Protein AF-A0A7V3YEA3-F1 (afdb_monomer)

Nearest PDB structures (foldseek):
  3lg7-assembly1_C  TM=7.527E-01  e=9.280E+00  synthetic construct
  4p1n-assembly1_A  TM=4.641E-01  e=4.908E+00  Kluyveromyces marxianus

Mean predicted aligned error: 8.41 Å

Radius of gyration: 22.09 Å; Cα contacts (8 Å, |Δi|>4): 140; chains: 1; bounding box: 55×52×60 Å

Secondary structure (DSSP, 8-state):
-------TT-GGGGS-HHHHHHHHHHHHHHHTT--HHHHHHHHHHHHHHHHHHHHHHHHHHHHHHHHHHTT--TTTTHHHHHHHHHHHHHHHHHH--TTTHHHHHHHHHHHHHHHHHHHHHHHHHHHHHTTS--HHHHHHHHHHHHHHHHHHHHHHHHHHHHHH-SS-PPPPHHHHHHHHHHHHHHHHHHHHHHHHHHHHHHHHT--

Sequence (207 aa):
ATVMMLSPSDATLRSDPNVVYASGLARYMGLIGIHPGFALSFALLAFSTFVYDTLDVATRLARYILQELLGWEVTRKRALATLITLTIPLAFLLLAKEKAYLVAWPIFGSSNQLMAGLTLLLVSVWLLRSGKNFLPAFLPMVFITFFTVWSLFLQVLPIFQFLFSTSRIPLRPDAWISGICGAILLILALWMIGEAIALIRASKIKA

Structure (mmCIF, N/CA/C/O backbone):
data_AF-A0A7V3YEA3-F1
#
_entry.id   AF-A0A7V3YEA3-F1
#
loop_
_atom_site.group_PDB
_atom_site.id
_atom_site.type_symbol
_atom_site.label_atom_id
_atom_site.label_alt_id
_atom_site.label_comp_id
_atom_site.label_asym_id
_atom_site.label_entity_id
_atom_site.label_seq_id
_atom_site.pdbx_PDB_ins_code
_atom_site.Cartn_x
_atom_site.Cartn_y
_atom_site.Cartn_z
_atom_site.occupancy
_atom_site.B_iso_or_equiv
_atom_site.auth_seq_id
_atom_site.auth_comp_id
_atom_site.auth_asym_id
_atom_site.auth_atom_id
_atom_site.pdbx_PDB_model_num
ATOM 1 N N . ALA A 1 1 ? -4.996 -22.099 -8.966 1.00 41.38 1 ALA A N 1
ATOM 2 C CA . ALA A 1 1 ? -4.192 -21.095 -9.689 1.00 41.38 1 ALA A CA 1
ATOM 3 C C . ALA A 1 1 ? -3.153 -21.835 -10.515 1.00 41.38 1 ALA A C 1
ATOM 5 O O . ALA A 1 1 ? -2.379 -22.592 -9.943 1.00 41.38 1 ALA A O 1
ATOM 6 N N . THR A 1 2 ? -3.184 -21.702 -11.838 1.00 49.84 2 THR A N 1
ATOM 7 C CA . THR A 1 2 ? -2.205 -22.335 -12.731 1.00 49.84 2 THR A CA 1
ATOM 8 C C . THR A 1 2 ? -0.974 -21.436 -12.773 1.00 49.84 2 THR A C 1
ATOM 10 O O . THR A 1 2 ? -1.046 -20.320 -13.281 1.00 49.84 2 THR A O 1
ATOM 13 N N . VAL A 1 3 ? 0.129 -21.867 -12.163 1.00 60.28 3 VAL A N 1
ATOM 14 C CA . VAL A 1 3 ? 1.377 -21.093 -12.142 1.00 60.28 3 VAL A CA 1
ATOM 15 C C . VAL A 1 3 ? 2.179 -21.456 -13.388 1.00 60.28 3 VAL A C 1
ATOM 17 O O . VAL A 1 3 ? 2.606 -22.598 -13.537 1.00 60.28 3 VAL A O 1
ATOM 20 N N . MET A 1 4 ? 2.374 -20.497 -14.292 1.00 69.06 4 MET A N 1
ATOM 21 C CA . MET A 1 4 ? 3.308 -20.645 -15.410 1.00 69.06 4 MET A CA 1
ATOM 22 C C . MET A 1 4 ? 4.718 -20.330 -14.907 1.00 69.06 4 MET A C 1
ATOM 24 O O . MET A 1 4 ? 5.001 -19.192 -14.537 1.00 69.06 4 MET A O 1
ATOM 28 N N . MET A 1 5 ? 5.587 -21.340 -14.859 1.00 72.56 5 MET A N 1
ATOM 29 C CA . MET A 1 5 ? 6.989 -21.189 -14.463 1.00 72.56 5 MET A CA 1
ATOM 30 C C . MET A 1 5 ? 7.895 -21.327 -15.684 1.00 72.56 5 MET A C 1
ATOM 32 O O . MET A 1 5 ? 7.755 -22.265 -16.467 1.00 72.56 5 MET A O 1
ATOM 36 N N . LEU A 1 6 ? 8.833 -20.393 -15.829 1.00 73.56 6 LEU A N 1
ATOM 37 C CA . LEU A 1 6 ? 9.920 -20.485 -16.800 1.00 73.56 6 LEU A CA 1
ATOM 38 C C . LEU A 1 6 ? 11.100 -21.234 -16.174 1.00 73.56 6 LEU A C 1
ATOM 40 O O . LEU A 1 6 ? 11.320 -21.158 -14.963 1.00 73.56 6 LEU A O 1
ATOM 44 N N . SER A 1 7 ? 11.866 -21.952 -16.999 1.00 79.25 7 SER A N 1
ATOM 45 C CA . SER A 1 7 ? 13.111 -22.577 -16.542 1.00 79.25 7 SER A CA 1
ATOM 46 C C . SER A 1 7 ? 14.081 -21.492 -16.054 1.00 79.25 7 SER A C 1
ATOM 48 O O . SER A 1 7 ? 14.206 -20.472 -16.731 1.00 79.25 7 SER A O 1
ATOM 50 N N . PRO A 1 8 ? 14.833 -21.700 -14.956 1.00 72.62 8 PRO A N 1
ATOM 51 C CA . PRO A 1 8 ? 15.851 -20.749 -14.493 1.00 72.62 8 PRO A CA 1
ATOM 52 C C . PRO A 1 8 ? 16.914 -20.391 -15.549 1.00 72.62 8 PRO A C 1
ATOM 54 O O . PRO A 1 8 ? 17.580 -19.367 -15.431 1.00 72.62 8 PRO A O 1
ATOM 57 N N . SER A 1 9 ? 17.079 -21.232 -16.575 1.00 75.12 9 SER A N 1
ATOM 58 C CA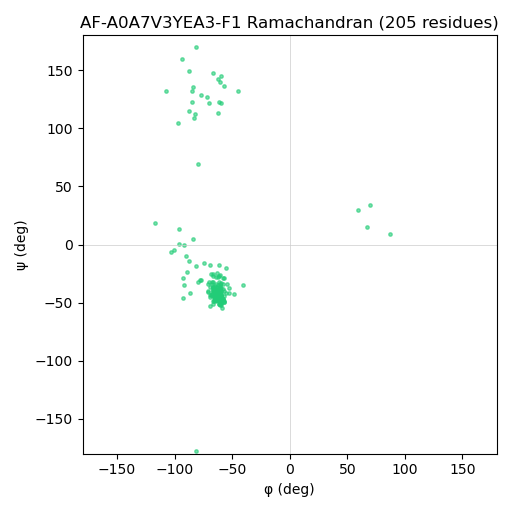 . SER A 1 9 ? 17.994 -21.038 -17.706 1.00 75.12 9 SER A CA 1
ATOM 59 C C . SER A 1 9 ? 17.373 -20.338 -18.924 1.00 75.12 9 SER A C 1
ATOM 61 O O . SER A 1 9 ? 18.063 -20.153 -19.927 1.00 75.12 9 SER A O 1
ATOM 63 N N . ASP A 1 10 ? 16.092 -19.966 -18.878 1.00 79.19 10 ASP A N 1
ATOM 64 C CA . ASP A 1 10 ? 15.386 -19.395 -20.026 1.00 79.19 10 ASP A CA 1
ATOM 65 C C . ASP A 1 10 ? 15.859 -17.958 -20.314 1.00 79.19 10 ASP A C 1
ATOM 67 O O . ASP A 1 10 ? 15.852 -17.086 -19.440 1.00 79.19 10 ASP A O 1
ATOM 71 N N . ALA A 1 11 ? 16.263 -17.696 -21.561 1.00 78.56 11 ALA A N 1
ATOM 72 C CA . ALA A 1 11 ? 16.748 -16.390 -22.008 1.00 78.56 11 ALA A CA 1
ATOM 73 C C . ALA A 1 11 ? 15.697 -15.278 -21.845 1.00 78.56 11 ALA A C 1
ATOM 75 O O . ALA A 1 11 ? 16.056 -14.113 -21.649 1.00 78.56 11 ALA A O 1
ATOM 76 N N . THR A 1 12 ? 14.408 -15.633 -21.864 1.00 77.44 12 THR A N 1
ATOM 77 C CA . THR A 1 12 ? 13.303 -14.689 -21.654 1.00 77.44 12 THR A CA 1
ATOM 78 C C . THR A 1 12 ? 13.344 -14.034 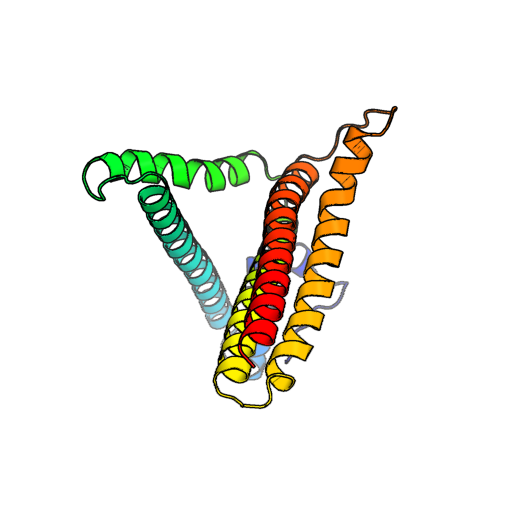-20.274 1.00 77.44 12 THR A C 1
ATOM 80 O O . THR A 1 12 ? 12.970 -12.873 -20.165 1.00 77.44 12 THR A O 1
ATOM 83 N N . LEU A 1 13 ? 13.913 -14.668 -19.241 1.00 76.88 13 LEU A N 1
ATOM 84 C CA . LEU A 1 13 ? 14.023 -14.081 -17.894 1.00 76.88 13 LEU A CA 1
ATOM 85 C C . LEU A 1 13 ? 14.856 -12.788 -17.833 1.00 76.88 13 LEU A C 1
ATOM 87 O O . LEU A 1 13 ? 14.773 -12.049 -16.852 1.00 76.88 13 LEU A O 1
ATOM 91 N N . ARG A 1 14 ? 15.674 -12.517 -18.858 1.00 76.88 14 ARG A N 1
ATOM 92 C CA . ARG A 1 14 ? 16.480 -11.290 -18.971 1.00 76.88 14 ARG A CA 1
ATOM 93 C C . ARG A 1 14 ? 15.768 -10.153 -19.703 1.00 76.88 14 ARG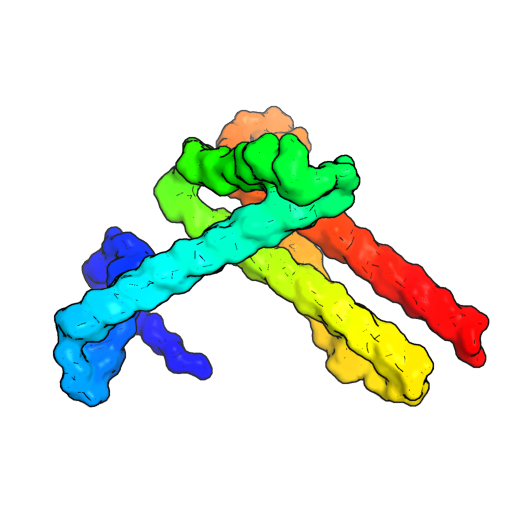 A C 1
ATOM 95 O O . ARG A 1 14 ? 16.292 -9.045 -19.716 1.00 76.88 14 ARG A O 1
ATOM 102 N N . SER A 1 15 ? 14.628 -10.432 -20.329 1.00 81.00 15 SER A N 1
ATOM 103 C CA . SER A 1 15 ? 13.834 -9.434 -21.047 1.00 81.00 15 SER A CA 1
ATOM 104 C C . SER A 1 15 ? 12.946 -8.620 -20.102 1.00 81.00 15 SER A C 1
ATOM 106 O O . SER A 1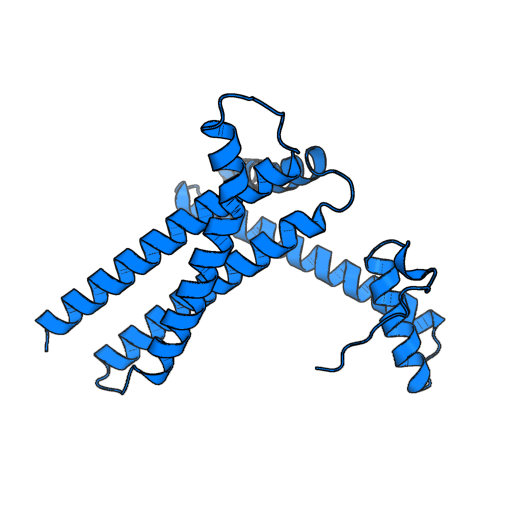 15 ? 12.829 -8.931 -18.913 1.00 81.00 15 SER A O 1
ATOM 108 N N . ASP A 1 16 ? 12.337 -7.557 -20.625 1.00 81.50 16 ASP A N 1
ATOM 109 C CA . ASP A 1 16 ? 11.452 -6.703 -19.840 1.00 81.50 16 ASP A CA 1
ATOM 110 C C . ASP A 1 16 ? 10.251 -7.491 -19.277 1.00 81.50 16 ASP A C 1
ATOM 112 O O . ASP A 1 16 ? 9.730 -8.393 -19.942 1.00 81.50 16 ASP A O 1
ATOM 116 N N . PRO A 1 17 ? 9.756 -7.163 -18.066 1.00 81.81 17 PRO A N 1
ATOM 117 C CA . PRO A 1 17 ? 8.697 -7.932 -17.403 1.00 81.81 17 PRO A CA 1
ATOM 118 C C . PRO A 1 17 ? 7.418 -8.121 -18.233 1.00 81.81 17 PRO A C 1
ATOM 120 O O . PRO A 1 17 ? 6.772 -9.166 -18.151 1.00 81.81 17 PRO A O 1
ATOM 123 N N . ASN A 1 18 ? 7.055 -7.132 -19.052 1.00 83.75 18 ASN A N 1
ATOM 124 C CA . ASN A 1 18 ? 5.925 -7.208 -19.982 1.00 83.75 18 ASN A CA 1
ATOM 125 C C . ASN A 1 18 ? 6.142 -8.274 -21.071 1.00 83.75 18 ASN A C 1
ATOM 127 O O . ASN A 1 18 ? 5.207 -9.000 -21.407 1.00 83.75 18 ASN A O 1
ATOM 131 N N . VAL A 1 19 ? 7.368 -8.414 -21.582 1.00 85.56 19 VAL A N 1
ATOM 132 C CA . VAL A 1 19 ? 7.744 -9.437 -22.568 1.00 85.56 19 VAL A CA 1
ATOM 133 C C . VAL A 1 19 ? 7.762 -10.821 -21.924 1.00 85.56 19 VAL A C 1
ATOM 135 O O . VAL A 1 19 ? 7.255 -11.773 -22.518 1.00 85.56 19 VAL A O 1
ATOM 138 N N . VAL A 1 20 ? 8.257 -10.942 -20.689 1.00 86.81 20 VAL A N 1
ATOM 139 C CA . VAL A 1 20 ? 8.201 -12.199 -19.917 1.00 86.81 20 VAL A CA 1
ATOM 140 C C . VAL A 1 20 ? 6.755 -12.658 -19.722 1.00 86.81 20 VAL A C 1
ATOM 142 O O . VAL A 1 20 ? 6.419 -13.809 -19.998 1.00 86.81 20 VAL A O 1
ATOM 145 N N . TYR A 1 21 ? 5.877 -11.745 -19.304 1.00 85.88 21 TYR A N 1
ATOM 146 C CA . TYR A 1 21 ? 4.454 -12.025 -19.130 1.00 85.88 21 TYR A CA 1
ATOM 147 C C . TYR A 1 21 ? 3.778 -12.435 -20.448 1.00 85.88 21 TYR A C 1
ATOM 149 O O . TYR A 1 21 ? 3.130 -13.483 -20.521 1.00 85.88 21 TYR A O 1
ATOM 157 N N . ALA A 1 22 ? 3.961 -11.640 -21.506 1.00 87.94 22 ALA A N 1
ATOM 158 C CA . ALA A 1 22 ? 3.316 -11.876 -22.793 1.00 87.94 22 ALA A CA 1
ATOM 159 C C . ALA A 1 22 ? 3.812 -13.152 -23.486 1.00 87.94 22 ALA A C 1
ATOM 161 O O . ALA A 1 22 ? 3.011 -13.890 -24.056 1.00 87.94 22 ALA A O 1
ATOM 162 N N . SER A 1 23 ? 5.112 -13.449 -23.409 1.00 87.12 23 SER A N 1
ATOM 163 C CA . SER A 1 23 ? 5.692 -14.677 -23.970 1.00 87.12 23 SER A CA 1
ATOM 164 C C . SER A 1 23 ? 5.212 -15.933 -23.241 1.00 87.12 23 SER A C 1
ATOM 166 O O . SER A 1 23 ? 4.881 -16.925 -23.896 1.00 87.12 23 SER A O 1
ATOM 168 N N . GLY A 1 24 ? 5.091 -15.881 -21.909 1.00 85.94 24 GLY A N 1
ATOM 169 C CA . GLY A 1 24 ? 4.504 -16.961 -21.115 1.00 85.94 24 GLY A CA 1
ATOM 170 C C . GLY A 1 24 ? 3.057 -17.245 -21.523 1.00 85.94 24 GLY A C 1
ATOM 171 O O . GLY A 1 24 ? 2.710 -18.392 -21.819 1.00 85.94 24 GLY A O 1
ATOM 172 N N . LEU A 1 25 ? 2.236 -16.194 -21.632 1.00 86.75 25 LEU A N 1
ATOM 173 C CA . LEU A 1 25 ? 0.841 -16.326 -22.056 1.00 86.75 25 LEU A CA 1
ATOM 174 C C . LEU A 1 25 ? 0.730 -16.843 -23.497 1.00 86.75 25 LEU A C 1
ATOM 176 O O . LEU A 1 25 ? -0.050 -17.756 -23.760 1.00 86.75 25 LEU A O 1
ATOM 180 N N . ALA A 1 26 ? 1.548 -16.326 -24.416 1.00 87.88 26 ALA A N 1
ATOM 181 C CA . ALA A 1 26 ? 1.560 -16.755 -25.810 1.00 87.88 26 ALA A CA 1
ATOM 182 C C . ALA A 1 26 ? 1.923 -18.238 -25.967 1.00 87.88 26 ALA A C 1
ATOM 184 O O . ALA A 1 26 ? 1.287 -18.952 -26.743 1.00 87.88 26 ALA A O 1
ATOM 185 N N . ARG A 1 27 ? 2.904 -18.727 -25.198 1.00 85.38 27 ARG A N 1
ATOM 186 C CA . ARG A 1 27 ? 3.310 -20.139 -25.210 1.00 85.38 27 ARG A CA 1
ATOM 187 C C . ARG A 1 27 ? 2.210 -21.054 -24.679 1.00 85.38 27 ARG A C 1
ATOM 189 O O . ARG A 1 27 ? 1.994 -22.126 -25.238 1.00 85.38 27 ARG A O 1
ATOM 196 N N . TYR A 1 28 ? 1.492 -20.620 -23.645 1.00 85.69 28 TYR A N 1
ATOM 197 C CA . TYR A 1 28 ? 0.346 -21.358 -23.120 1.00 85.69 28 TYR A CA 1
ATOM 198 C C . TYR A 1 28 ? -0.828 -21.373 -24.105 1.00 85.69 28 TYR A C 1
ATOM 200 O O . TYR A 1 28 ? -1.410 -22.424 -24.357 1.00 85.69 28 TYR A O 1
ATOM 208 N N . MET A 1 29 ? -1.134 -20.235 -24.730 1.00 86.50 29 MET A N 1
ATOM 209 C CA . MET A 1 29 ? -2.159 -20.155 -25.773 1.00 86.50 29 MET A CA 1
ATOM 210 C C . MET A 1 29 ? -1.800 -20.986 -27.018 1.00 86.50 29 MET A C 1
ATOM 212 O O . MET A 1 29 ? -2.686 -21.522 -27.682 1.00 86.50 29 MET A O 1
ATOM 216 N N . GLY A 1 30 ? -0.509 -21.180 -27.292 1.00 85.75 30 GLY A N 1
ATOM 217 C CA . GLY A 1 30 ? -0.041 -22.120 -28.309 1.00 85.75 30 GLY A CA 1
ATOM 218 C C . GLY A 1 30 ? -0.471 -23.570 -28.051 1.00 85.75 30 GLY A C 1
ATOM 219 O O . GLY A 1 30 ? -0.766 -24.288 -29.002 1.00 85.75 30 GLY A O 1
ATOM 220 N N . LEU A 1 31 ? -0.589 -23.997 -26.785 1.00 85.88 31 LEU A N 1
ATOM 221 C CA . LEU A 1 31 ? -1.035 -25.357 -26.435 1.00 85.88 31 LEU A CA 1
ATOM 222 C C . LEU A 1 31 ? -2.498 -25.618 -26.814 1.00 85.88 31 LEU A C 1
ATOM 224 O O . LEU A 1 31 ? -2.869 -26.759 -27.068 1.00 85.88 31 LEU A O 1
ATOM 228 N N . ILE A 1 32 ? -3.318 -24.565 -26.867 1.00 87.56 32 ILE A N 1
ATOM 229 C CA . ILE A 1 32 ? -4.732 -24.629 -27.263 1.00 87.56 32 ILE A CA 1
ATOM 230 C C . ILE A 1 32 ? -4.944 -24.286 -28.749 1.00 87.56 32 ILE A C 1
ATOM 232 O O . ILE A 1 32 ? -6.075 -24.066 -29.174 1.00 87.56 32 ILE A O 1
ATOM 236 N N . GLY A 1 33 ? -3.868 -24.245 -29.547 1.00 88.81 33 GLY A N 1
ATOM 237 C CA . GLY A 1 33 ? -3.922 -24.071 -31.003 1.00 88.81 33 GLY A CA 1
ATOM 238 C C . GLY A 1 33 ? -3.957 -22.621 -31.499 1.00 88.81 33 GLY A C 1
ATOM 239 O O . GLY A 1 33 ? -4.165 -22.395 -32.689 1.00 88.81 33 GLY A O 1
ATOM 240 N N . ILE A 1 34 ? -3.746 -21.627 -30.630 1.00 90.06 34 ILE A N 1
ATOM 241 C CA . ILE A 1 34 ? -3.710 -20.213 -31.036 1.00 90.06 34 ILE A CA 1
ATOM 242 C C . ILE A 1 34 ? -2.313 -19.858 -31.548 1.00 90.06 34 ILE A C 1
ATOM 244 O O . ILE A 1 34 ? -1.305 -20.188 -30.925 1.00 90.06 34 ILE A O 1
ATOM 248 N N . HIS A 1 35 ? -2.246 -19.132 -32.668 1.00 90.56 35 HIS A N 1
ATOM 249 C CA . HIS A 1 35 ? -0.976 -18.701 -33.245 1.00 90.56 35 HIS A CA 1
ATOM 250 C C . HIS A 1 35 ? -0.175 -17.829 -32.247 1.00 90.56 35 HIS A C 1
ATOM 252 O O . HIS A 1 35 ? -0.666 -16.764 -31.848 1.00 90.56 35 HIS A O 1
ATOM 258 N N . PRO A 1 36 ? 1.067 -18.206 -31.874 1.00 84.31 36 PRO A N 1
ATOM 259 C CA . PRO A 1 36 ? 1.835 -17.518 -30.831 1.00 84.31 36 PRO A CA 1
ATOM 260 C C . PRO A 1 36 ? 2.067 -16.029 -31.098 1.00 84.31 36 PRO A C 1
ATOM 262 O O . PRO A 1 36 ? 2.050 -15.229 -30.168 1.00 84.31 36 PRO A O 1
ATOM 265 N N . GLY A 1 37 ? 2.233 -15.638 -32.368 1.00 86.81 37 GLY A N 1
ATOM 266 C CA . GLY A 1 37 ? 2.401 -14.229 -32.740 1.00 86.81 37 GLY A CA 1
ATOM 267 C C . GLY A 1 37 ? 1.170 -13.377 -32.420 1.00 86.81 37 GLY A C 1
ATOM 268 O O . GLY A 1 37 ? 1.306 -12.276 -31.899 1.00 86.81 37 GLY A O 1
ATOM 269 N N . PHE A 1 38 ? -0.035 -13.913 -32.651 1.00 90.56 38 PHE A N 1
ATOM 270 C CA . PHE A 1 38 ? -1.277 -13.219 -32.304 1.00 90.56 38 PHE A CA 1
ATOM 271 C C . PHE A 1 38 ? -1.443 -13.137 -30.785 1.00 90.56 38 PHE A C 1
ATOM 273 O O . PHE A 1 38 ? -1.729 -12.068 -30.248 1.00 90.56 38 PHE A O 1
ATOM 280 N N . ALA A 1 39 ? -1.202 -14.251 -30.088 1.00 88.94 39 ALA A N 1
ATOM 281 C CA . ALA A 1 39 ? -1.308 -14.311 -28.636 1.00 88.94 39 ALA A CA 1
ATOM 282 C C . ALA A 1 39 ? -0.332 -13.346 -27.940 1.00 88.94 39 ALA A C 1
ATOM 284 O O . ALA A 1 39 ? -0.710 -12.704 -26.964 1.00 88.94 39 ALA A O 1
ATOM 285 N N . LEU A 1 40 ? 0.888 -13.186 -28.465 1.00 90.56 40 LEU A N 1
ATOM 286 C CA . LEU A 1 40 ? 1.878 -12.248 -27.934 1.00 90.56 40 LEU A CA 1
ATOM 287 C C . LEU A 1 40 ? 1.435 -10.790 -28.102 1.00 90.56 40 LEU A C 1
ATOM 289 O O . LEU A 1 40 ? 1.457 -10.037 -27.129 1.00 90.56 40 LEU A O 1
ATOM 293 N N . SER A 1 41 ? 0.995 -10.390 -29.301 1.00 90.81 41 SER A N 1
ATOM 294 C CA . SER A 1 41 ? 0.492 -9.029 -29.538 1.00 90.81 41 SER A CA 1
ATOM 295 C C . SER A 1 41 ? -0.738 -8.722 -28.686 1.00 90.81 41 SER A C 1
ATOM 297 O O . SER A 1 41 ? -0.822 -7.646 -28.095 1.00 90.81 41 SER A O 1
ATOM 299 N N . PHE A 1 42 ? -1.662 -9.678 -28.573 1.00 91.12 42 PHE A N 1
ATOM 300 C CA . PHE A 1 42 ? -2.845 -9.548 -27.728 1.00 91.12 42 PHE A CA 1
ATOM 301 C C . PHE A 1 42 ? -2.476 -9.404 -26.245 1.00 91.12 42 PHE A C 1
ATOM 303 O O . PHE A 1 42 ? -2.987 -8.514 -25.571 1.00 91.12 42 PHE A O 1
ATOM 310 N N . ALA A 1 43 ? -1.557 -10.233 -25.742 1.00 89.94 43 ALA A N 1
ATOM 311 C CA . ALA A 1 43 ? -1.106 -10.191 -24.354 1.00 89.94 43 ALA A CA 1
ATOM 312 C C . ALA A 1 43 ? -0.413 -8.867 -24.003 1.00 89.94 43 ALA A C 1
ATOM 314 O O . ALA A 1 43 ? -0.678 -8.299 -22.943 1.00 89.94 43 ALA A O 1
ATOM 315 N N . LEU A 1 44 ? 0.448 -8.364 -24.897 1.00 91.00 44 LEU A N 1
ATOM 316 C CA . LEU A 1 44 ? 1.102 -7.065 -24.728 1.00 91.00 44 LEU A CA 1
ATOM 317 C C . LEU A 1 44 ? 0.082 -5.927 -24.715 1.00 91.00 44 LEU A C 1
ATOM 319 O O . LEU A 1 44 ? 0.137 -5.085 -23.822 1.00 91.00 44 LEU A O 1
ATOM 323 N N . LEU A 1 45 ? -0.867 -5.927 -25.656 1.00 91.81 45 LEU A N 1
ATOM 324 C CA . LEU A 1 45 ? -1.930 -4.925 -25.705 1.00 91.81 45 LEU A CA 1
ATOM 325 C C . LEU A 1 45 ? -2.763 -4.947 -24.420 1.00 91.81 45 LEU A C 1
ATOM 327 O O . LEU A 1 45 ? -2.921 -3.913 -23.782 1.00 91.81 45 LEU A O 1
ATOM 331 N N . ALA A 1 46 ? -3.237 -6.124 -24.006 1.00 90.69 46 ALA A N 1
ATOM 332 C CA . ALA A 1 46 ? -4.043 -6.280 -22.800 1.00 90.69 46 ALA A CA 1
ATOM 333 C C . ALA A 1 46 ? -3.294 -5.816 -21.539 1.00 90.69 46 ALA A C 1
ATOM 335 O O . ALA A 1 46 ? -3.867 -5.108 -20.712 1.00 90.69 46 ALA A O 1
ATOM 336 N N . PHE A 1 47 ? -2.009 -6.166 -21.408 1.00 88.75 47 PHE A N 1
ATOM 337 C CA . PHE A 1 47 ? -1.174 -5.721 -20.292 1.00 88.75 47 PHE A CA 1
ATOM 338 C C . PHE A 1 47 ? -0.987 -4.200 -20.291 1.00 88.75 47 PHE A C 1
ATOM 340 O O . PHE A 1 47 ? -1.184 -3.556 -19.261 1.00 88.75 47 PHE A O 1
ATOM 347 N N . SER A 1 48 ? -0.643 -3.611 -21.439 1.00 88.94 48 SER A N 1
ATOM 348 C CA . SER A 1 48 ? -0.469 -2.163 -21.566 1.00 88.94 48 SER A CA 1
ATOM 349 C C . SER A 1 48 ? -1.762 -1.408 -21.262 1.00 88.94 48 SER A C 1
ATOM 351 O O . SER A 1 48 ? -1.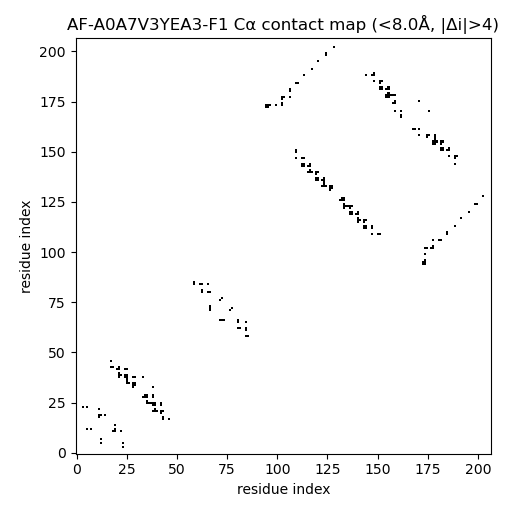736 -0.480 -20.457 1.00 88.94 48 SER A O 1
ATOM 353 N N . THR A 1 49 ? -2.894 -1.824 -21.834 1.00 91.06 49 THR A N 1
ATOM 354 C CA . THR A 1 49 ? -4.203 -1.210 -21.568 1.00 91.06 49 THR A CA 1
ATOM 355 C C . THR A 1 49 ? -4.570 -1.305 -20.090 1.00 91.06 49 THR A C 1
ATOM 357 O O . THR A 1 49 ? -4.923 -0.295 -19.494 1.00 91.06 49 THR A O 1
ATOM 360 N N . PHE A 1 50 ? -4.377 -2.466 -19.455 1.00 89.25 50 PHE A N 1
ATOM 361 C CA . PHE A 1 50 ? -4.617 -2.628 -18.018 1.00 89.25 50 PHE A CA 1
ATOM 362 C C . PHE A 1 50 ? -3.800 -1.645 -17.164 1.00 89.25 50 PHE A C 1
ATOM 364 O O . PHE A 1 50 ? -4.333 -1.034 -16.233 1.00 89.25 50 PHE A O 1
ATOM 371 N N . VAL A 1 51 ? -2.511 -1.475 -17.477 1.00 86.56 51 VAL A N 1
ATOM 372 C CA . VAL A 1 51 ? -1.635 -0.543 -16.753 1.00 86.56 51 VAL A CA 1
ATOM 373 C C . VAL A 1 51 ? -2.095 0.904 -16.950 1.00 86.56 51 VAL A C 1
ATOM 375 O O . VAL A 1 51 ? -2.177 1.646 -15.969 1.00 86.56 51 VAL A O 1
ATOM 378 N N . TYR A 1 52 ? -2.423 1.302 -18.182 1.00 88.12 52 TYR A N 1
ATOM 379 C CA . TYR A 1 52 ? -2.877 2.664 -18.475 1.00 88.12 52 TYR A CA 1
ATOM 380 C C . TYR A 1 52 ? -4.233 2.982 -17.844 1.00 88.12 52 TYR A C 1
ATOM 382 O O . TYR A 1 52 ? -4.364 4.032 -17.214 1.00 88.12 52 TYR A O 1
ATOM 390 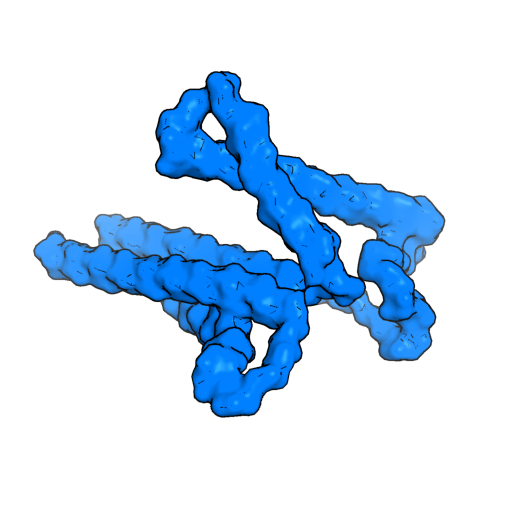N N . ASP A 1 53 ? -5.199 2.069 -17.923 1.00 91.94 53 ASP A N 1
ATOM 391 C CA . ASP A 1 53 ? -6.521 2.250 -17.317 1.00 91.94 53 ASP A CA 1
ATOM 392 C C . ASP A 1 53 ? -6.415 2.352 -15.790 1.00 91.94 53 ASP A C 1
ATOM 394 O O . ASP A 1 53 ? -7.035 3.214 -15.163 1.00 91.94 53 ASP A O 1
ATOM 398 N N . THR A 1 54 ? -5.567 1.521 -15.174 1.00 88.25 54 THR A N 1
ATOM 399 C CA . THR A 1 54 ? -5.326 1.577 -13.726 1.00 88.25 54 THR A CA 1
ATOM 400 C C . THR A 1 54 ? -4.678 2.902 -13.323 1.00 88.25 54 THR A C 1
ATOM 402 O O . THR A 1 54 ? -5.064 3.493 -12.312 1.00 88.25 54 THR A O 1
ATOM 405 N N . LEU A 1 55 ? -3.718 3.399 -14.108 1.00 87.12 55 LEU A N 1
ATOM 406 C CA . LEU A 1 55 ? -3.048 4.671 -13.841 1.00 87.12 55 LEU A CA 1
ATOM 407 C C . LEU A 1 55 ? -3.998 5.870 -14.004 1.00 87.12 55 LEU A C 1
ATOM 409 O O . LEU A 1 55 ? -3.987 6.772 -13.159 1.00 87.12 55 LEU A O 1
ATOM 413 N N . ASP A 1 56 ? -4.838 5.881 -15.042 1.00 88.88 56 ASP A N 1
ATOM 414 C CA . ASP A 1 56 ? -5.854 6.924 -15.239 1.00 88.88 56 ASP A CA 1
ATOM 415 C C . ASP A 1 56 ? -6.840 6.956 -14.065 1.00 88.88 56 ASP A C 1
ATOM 417 O O . ASP A 1 56 ? -7.029 7.992 -13.419 1.00 88.88 56 ASP A O 1
ATOM 421 N N . VAL A 1 57 ? -7.404 5.800 -13.705 1.00 90.19 57 VAL A N 1
ATOM 422 C CA . VAL A 1 57 ? -8.352 5.709 -12.590 1.00 90.19 57 VAL A CA 1
ATOM 423 C C . VAL A 1 57 ? -7.694 6.122 -11.271 1.00 90.19 57 VAL A C 1
ATOM 425 O O . VAL A 1 57 ? -8.296 6.888 -10.514 1.00 90.19 57 VAL A O 1
ATOM 428 N N . ALA A 1 58 ? -6.460 5.686 -11.004 1.00 88.44 58 ALA A N 1
ATOM 429 C CA . ALA A 1 58 ? -5.746 6.020 -9.773 1.00 88.44 58 ALA A CA 1
ATOM 430 C C . ALA A 1 58 ? -5.442 7.521 -9.660 1.00 88.44 58 ALA A C 1
ATOM 432 O O . ALA A 1 58 ? -5.716 8.131 -8.625 1.00 88.44 58 ALA A O 1
ATOM 433 N N . THR A 1 59 ? -4.920 8.143 -10.721 1.00 88.56 59 THR A N 1
ATOM 434 C CA . THR A 1 59 ? -4.613 9.586 -10.722 1.00 88.56 59 THR A CA 1
ATOM 435 C C . THR A 1 59 ? -5.882 10.431 -10.639 1.00 88.56 59 THR A C 1
ATOM 437 O O . THR A 1 59 ? -5.922 11.439 -9.926 1.00 88.56 59 THR A O 1
ATOM 440 N N . ARG A 1 60 ? -6.967 9.998 -11.284 1.00 88.31 60 ARG A N 1
ATOM 441 C CA . ARG A 1 60 ? -8.272 10.649 -11.180 1.00 88.31 60 ARG A CA 1
ATOM 442 C C . ARG A 1 60 ? -8.851 10.554 -9.766 1.00 88.31 60 ARG A C 1
ATOM 444 O O . ARG A 1 60 ? -9.305 11.573 -9.244 1.00 88.31 60 ARG A O 1
ATOM 451 N N . LEU A 1 61 ? -8.803 9.379 -9.139 1.00 90.25 61 LEU A N 1
ATOM 452 C CA . LEU A 1 61 ? -9.282 9.177 -7.770 1.00 90.25 61 LEU A CA 1
ATOM 453 C C . LEU A 1 61 ? -8.454 9.976 -6.757 1.00 90.25 61 LEU A C 1
ATOM 455 O O . LEU A 1 61 ? -9.022 10.659 -5.908 1.00 90.25 61 LEU A O 1
ATOM 459 N N . ALA A 1 62 ? -7.127 9.964 -6.887 1.00 88.50 62 ALA A N 1
ATOM 460 C CA . ALA A 1 62 ? -6.238 10.739 -6.026 1.00 88.50 62 ALA A CA 1
ATOM 461 C C . ALA A 1 62 ? -6.527 12.246 -6.111 1.00 88.50 62 ALA A C 1
ATOM 463 O O . ALA A 1 62 ? -6.517 12.936 -5.091 1.00 88.50 62 ALA A O 1
ATOM 464 N N . ARG A 1 63 ? -6.862 12.756 -7.304 1.00 88.88 63 ARG A N 1
ATOM 465 C CA . ARG A 1 63 ? -7.309 14.143 -7.472 1.00 88.88 63 ARG A CA 1
ATOM 466 C C . ARG A 1 63 ? -8.619 14.414 -6.736 1.00 88.88 63 ARG A C 1
ATOM 468 O O . ARG A 1 63 ? -8.729 15.462 -6.109 1.00 88.88 63 ARG A O 1
ATOM 475 N N . TYR A 1 64 ? -9.597 13.511 -6.810 1.00 89.75 64 TYR A N 1
ATOM 476 C CA . TYR A 1 64 ? -10.869 13.688 -6.101 1.00 89.75 64 TYR A CA 1
ATOM 477 C C . TYR A 1 64 ? -10.680 13.703 -4.582 1.00 89.75 64 TYR A C 1
ATOM 479 O O . TYR A 1 64 ? -11.170 14.622 -3.934 1.00 89.75 64 TYR A O 1
ATOM 487 N N . ILE A 1 65 ? -9.887 12.773 -4.041 1.00 89.56 65 ILE A N 1
ATOM 488 C CA . ILE A 1 65 ? -9.557 12.729 -2.609 1.00 89.56 65 ILE A CA 1
ATOM 489 C C . ILE A 1 65 ? -8.849 14.021 -2.178 1.00 89.56 65 ILE A C 1
ATOM 491 O O . ILE A 1 65 ? -9.200 14.613 -1.162 1.00 89.56 65 ILE A O 1
ATOM 495 N N . LEU A 1 66 ? -7.885 14.509 -2.966 1.00 88.75 66 LEU A N 1
ATOM 496 C CA . LEU A 1 66 ? -7.189 15.765 -2.671 1.00 88.75 66 LEU A CA 1
ATOM 497 C C . LEU A 1 66 ? -8.146 16.969 -2.672 1.00 88.75 66 LEU A C 1
ATOM 499 O O . LEU A 1 66 ? -8.044 17.840 -1.810 1.00 88.75 66 LEU A O 1
ATOM 503 N N . GLN A 1 67 ? -9.064 17.030 -3.641 1.00 88.38 67 GLN A N 1
ATOM 504 C CA . GLN A 1 67 ? -10.064 18.096 -3.720 1.00 88.38 67 GLN A CA 1
ATOM 505 C C . GLN A 1 67 ? -11.001 18.079 -2.508 1.00 88.38 67 GLN A C 1
ATOM 507 O O . GLN A 1 67 ? -11.295 19.142 -1.965 1.00 88.38 67 GLN A O 1
ATOM 512 N N . GLU A 1 68 ? -11.413 16.893 -2.061 1.00 88.00 68 GLU A N 1
ATOM 513 C CA . GLU A 1 68 ? -12.270 16.713 -0.889 1.00 88.00 68 GLU A CA 1
ATOM 514 C C . GLU A 1 68 ? -11.558 17.115 0.410 1.00 88.00 68 GLU A C 1
ATOM 516 O O . GLU A 1 68 ? -12.079 17.936 1.164 1.00 88.00 68 GLU A O 1
ATOM 521 N N . LEU A 1 69 ? -10.326 16.642 0.625 1.00 87.94 69 LEU A N 1
ATOM 522 C CA . LEU A 1 69 ? -9.534 16.965 1.819 1.00 87.94 69 LEU A CA 1
ATOM 523 C C . LEU A 1 69 ? -9.235 18.464 1.962 1.00 87.94 69 LEU A C 1
ATOM 525 O O . LEU A 1 69 ? -9.122 18.967 3.078 1.00 87.94 69 LEU A O 1
ATOM 529 N N . LEU A 1 70 ? -9.093 19.184 0.846 1.00 87.06 70 LEU A N 1
ATOM 530 C CA . LEU A 1 70 ? -8.789 20.618 0.837 1.00 87.06 70 LEU A CA 1
ATOM 531 C C . LEU A 1 70 ? -10.036 21.506 0.689 1.00 87.06 70 LEU A C 1
ATOM 533 O O . LEU A 1 70 ? -9.898 22.731 0.628 1.00 87.06 70 LEU A O 1
ATOM 537 N N . GLY A 1 71 ? -11.234 20.918 0.588 1.00 84.12 71 GLY A N 1
ATOM 538 C CA . GLY A 1 71 ? -12.483 21.649 0.349 1.00 84.12 71 GLY A CA 1
ATOM 539 C C . GLY A 1 71 ? -12.470 22.451 -0.958 1.00 84.12 71 GLY A C 1
ATOM 540 O O . GLY A 1 71 ? -13.046 23.536 -1.043 1.00 84.12 71 GLY A O 1
ATOM 541 N N . TRP A 1 72 ? -11.736 21.987 -1.971 1.00 84.69 72 TRP A N 1
ATOM 542 C CA . TRP A 1 72 ? -11.597 22.695 -3.238 1.00 84.69 72 TRP A CA 1
ATOM 543 C C . TRP A 1 72 ? -12.751 22.367 -4.175 1.00 84.69 72 TRP A C 1
ATOM 545 O O . TRP A 1 72 ? -12.937 21.220 -4.574 1.00 84.69 72 TRP A O 1
ATOM 555 N N . GLU A 1 73 ? -13.463 23.403 -4.615 1.00 73.62 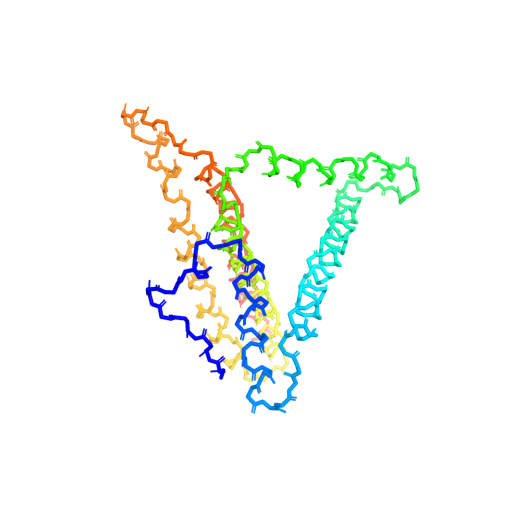73 GLU A N 1
ATOM 556 C CA . GLU A 1 73 ? -14.485 23.254 -5.647 1.00 73.62 73 GLU A CA 1
ATOM 557 C C . GLU A 1 73 ? -13.907 22.635 -6.928 1.00 73.62 73 GLU A C 1
ATOM 559 O O . GLU A 1 73 ? -12.835 23.019 -7.422 1.00 73.62 73 GLU A O 1
ATOM 564 N N . VAL A 1 74 ? -14.667 21.690 -7.488 1.00 67.19 74 VAL A N 1
ATOM 565 C CA . VAL A 1 74 ? -14.254 20.802 -8.584 1.00 67.19 74 VAL A CA 1
ATOM 566 C C . VAL A 1 74 ? -13.797 21.573 -9.827 1.00 67.19 74 VAL A C 1
ATOM 568 O O . VAL A 1 74 ? -12.927 21.086 -10.549 1.00 67.19 74 VAL A O 1
ATOM 571 N N . THR A 1 75 ? -14.329 22.778 -10.056 1.00 68.50 75 THR A N 1
ATOM 572 C CA . THR A 1 75 ? -14.117 23.559 -11.285 1.00 68.50 75 THR A CA 1
ATOM 573 C C . THR A 1 75 ? -12.944 24.535 -11.187 1.00 68.50 75 THR A C 1
ATOM 575 O O . THR A 1 75 ? -12.104 24.574 -12.084 1.00 68.50 75 THR A O 1
ATOM 578 N N . ARG A 1 76 ? -12.828 25.306 -10.096 1.00 69.50 76 ARG A N 1
ATOM 579 C CA . ARG A 1 76 ? -11.898 26.453 -10.032 1.00 69.50 76 ARG A CA 1
ATOM 580 C C . ARG A 1 76 ? -10.439 26.054 -9.809 1.00 69.50 76 ARG A C 1
ATOM 582 O O . ARG A 1 76 ? -9.536 26.743 -10.273 1.00 69.50 76 ARG A O 1
ATOM 589 N N . LYS A 1 77 ? -10.196 24.940 -9.112 1.00 79.56 77 LYS A N 1
ATOM 590 C CA . LYS A 1 77 ? -8.842 24.472 -8.748 1.00 79.56 77 LYS A CA 1
ATOM 591 C C . LYS A 1 77 ? -8.480 23.122 -9.372 1.00 79.56 77 LYS A C 1
ATOM 593 O O . LYS A 1 77 ? -7.543 22.463 -8.928 1.00 79.56 77 LYS A O 1
ATOM 598 N N . ARG A 1 78 ? -9.194 22.708 -10.427 1.00 78.50 78 ARG A N 1
ATOM 599 C CA . ARG A 1 78 ? -8.994 21.411 -11.097 1.00 78.50 78 ARG A CA 1
ATOM 600 C C . ARG A 1 78 ? -7.575 21.223 -11.627 1.00 78.50 78 ARG A C 1
ATOM 602 O O . ARG A 1 78 ? -6.982 20.169 -11.411 1.00 78.50 78 ARG A O 1
ATOM 609 N N . ALA A 1 79 ? -7.045 22.230 -12.321 1.00 82.00 79 ALA A N 1
ATOM 610 C CA . ALA A 1 79 ? -5.712 22.168 -12.919 1.00 82.00 79 ALA A CA 1
ATOM 611 C C . ALA A 1 79 ? -4.625 22.050 -11.841 1.00 82.00 79 ALA A C 1
ATOM 613 O O . ALA A 1 79 ? -3.759 21.188 -11.939 1.00 82.00 79 ALA A O 1
ATOM 614 N N . LEU A 1 80 ? -4.739 22.838 -10.766 1.00 84.06 80 LEU A N 1
ATOM 615 C CA . LEU A 1 80 ? -3.812 22.793 -9.637 1.00 84.06 80 LEU A CA 1
ATOM 616 C C . LEU A 1 80 ? -3.869 21.448 -8.901 1.00 84.06 80 LEU A C 1
ATOM 618 O O . LEU A 1 80 ? -2.827 20.861 -8.632 1.00 84.06 80 LEU A O 1
ATOM 622 N N . ALA A 1 81 ? -5.071 20.928 -8.632 1.00 83.25 81 ALA A N 1
ATOM 623 C CA . ALA A 1 81 ? -5.236 19.614 -8.012 1.00 83.25 81 ALA A CA 1
ATOM 624 C C . ALA A 1 81 ? -4.621 18.505 -8.877 1.00 83.25 81 ALA A C 1
ATOM 626 O O . ALA A 1 81 ? -3.926 17.642 -8.360 1.00 83.25 81 ALA A O 1
ATOM 627 N N . THR A 1 82 ? -4.811 18.569 -10.198 1.00 84.88 82 THR A N 1
ATOM 628 C CA . THR A 1 82 ? -4.205 17.611 -11.138 1.00 84.88 82 THR A CA 1
ATOM 629 C C . THR A 1 82 ? -2.682 17.702 -11.113 1.00 84.88 82 THR A C 1
ATOM 631 O O . THR A 1 82 ? -2.020 16.675 -11.015 1.00 84.88 82 THR A O 1
ATOM 634 N N . LEU A 1 83 ? -2.123 18.917 -11.147 1.00 86.31 83 LEU A N 1
ATOM 635 C CA . LEU A 1 83 ? -0.677 19.129 -11.094 1.00 86.31 83 LEU A CA 1
ATOM 636 C C . LEU A 1 83 ? -0.085 18.529 -9.814 1.00 86.31 83 LEU A C 1
ATOM 638 O O . LEU A 1 83 ? 0.870 17.765 -9.889 1.00 86.31 83 LEU A O 1
ATOM 642 N N . ILE A 1 84 ? -0.695 18.809 -8.657 1.00 86.06 84 ILE A N 1
ATOM 643 C CA . ILE A 1 84 ? -0.262 18.267 -7.363 1.00 86.06 84 ILE A CA 1
ATOM 644 C C . ILE A 1 84 ? -0.363 16.742 -7.368 1.00 86.06 84 ILE A C 1
ATOM 646 O O . ILE A 1 84 ? 0.599 16.072 -7.009 1.00 86.06 84 ILE A O 1
ATOM 650 N N . THR A 1 85 ? -1.477 16.170 -7.820 1.00 86.50 85 THR A N 1
ATOM 651 C CA . THR A 1 85 ? -1.635 14.713 -7.875 1.00 86.50 85 THR A CA 1
ATOM 652 C C . THR A 1 85 ? -0.599 14.042 -8.781 1.00 86.50 85 THR A C 1
ATOM 654 O O . THR A 1 85 ? -0.100 12.972 -8.440 1.00 86.50 85 THR A O 1
ATOM 657 N N . LEU A 1 86 ? -0.221 14.674 -9.896 1.00 87.69 86 LEU A N 1
ATOM 658 C CA . LEU A 1 86 ? 0.796 14.158 -10.817 1.00 87.69 86 LEU A CA 1
ATOM 659 C C . LEU A 1 86 ? 2.232 14.287 -10.288 1.00 87.69 86 LEU A C 1
ATOM 661 O O . LEU A 1 86 ? 3.114 13.588 -10.787 1.00 87.69 86 LEU A O 1
ATOM 665 N N . THR A 1 87 ? 2.481 15.107 -9.259 1.00 84.75 87 THR A N 1
ATOM 666 C CA . THR A 1 87 ? 3.826 15.220 -8.664 1.00 84.75 87 THR A CA 1
ATOM 667 C C . THR A 1 87 ? 4.305 13.905 -8.062 1.00 84.75 87 THR A C 1
ATOM 669 O O . THR A 1 87 ? 5.487 13.602 -8.169 1.00 84.75 87 THR A O 1
ATOM 672 N N . ILE A 1 88 ? 3.409 13.097 -7.483 1.00 80.31 88 ILE A N 1
ATOM 673 C CA . ILE A 1 88 ? 3.779 11.828 -6.844 1.00 80.31 88 ILE A CA 1
ATOM 674 C C . ILE A 1 88 ? 4.223 10.792 -7.896 1.00 80.31 88 ILE A C 1
ATOM 676 O O . ILE A 1 88 ? 5.346 10.299 -7.777 1.00 80.31 88 ILE A O 1
ATOM 680 N N . PRO A 1 89 ? 3.437 10.489 -8.956 1.00 81.44 89 PRO A N 1
ATOM 681 C CA . PRO A 1 89 ? 3.902 9.643 -10.057 1.00 81.44 89 PRO A CA 1
ATOM 682 C C . PRO A 1 89 ? 5.172 10.168 -10.730 1.00 81.44 89 PRO A C 1
ATOM 684 O O . PRO A 1 89 ? 6.063 9.381 -11.041 1.00 81.44 89 PRO A O 1
ATOM 687 N N . LEU A 1 90 ? 5.283 11.488 -10.925 1.00 83.44 90 LEU A N 1
ATOM 688 C CA . LEU A 1 90 ? 6.462 12.099 -11.537 1.00 83.44 90 LEU A CA 1
ATOM 689 C C . LEU A 1 90 ? 7.707 11.936 -10.658 1.00 83.44 90 LEU A C 1
ATOM 691 O O . LEU A 1 90 ? 8.763 11.558 -11.157 1.00 83.44 90 LEU A O 1
ATOM 695 N N . ALA A 1 91 ? 7.590 12.174 -9.352 1.00 79.62 91 ALA A N 1
ATOM 696 C CA . ALA A 1 91 ? 8.677 11.949 -8.408 1.00 79.62 91 ALA A CA 1
ATOM 697 C C . ALA A 1 91 ? 9.108 10.478 -8.428 1.00 79.62 91 ALA A C 1
ATOM 699 O O . ALA A 1 91 ? 10.301 10.195 -8.495 1.00 79.62 91 ALA A O 1
ATOM 700 N N . PHE A 1 92 ? 8.152 9.546 -8.454 1.00 76.31 92 PHE A N 1
ATOM 701 C CA . PHE A 1 92 ? 8.442 8.118 -8.567 1.00 76.31 92 PHE A CA 1
ATOM 702 C C . PHE A 1 92 ? 9.184 7.786 -9.870 1.00 76.31 92 PHE A C 1
ATOM 704 O O . PHE A 1 92 ? 10.157 7.042 -9.835 1.00 76.31 92 PHE A O 1
ATOM 711 N N . LEU A 1 93 ? 8.785 8.380 -11.000 1.00 79.25 93 LEU A N 1
ATOM 712 C CA . LEU A 1 93 ? 9.449 8.197 -12.295 1.00 79.25 93 LEU A CA 1
ATOM 713 C C . LEU A 1 93 ? 10.892 8.727 -12.304 1.00 79.25 93 LEU A C 1
ATOM 715 O O . LEU A 1 93 ? 11.763 8.106 -12.904 1.00 79.25 93 LEU A O 1
ATOM 719 N N . LEU A 1 94 ? 11.147 9.865 -11.654 1.00 79.62 94 LEU A N 1
ATOM 720 C CA . LEU A 1 94 ? 12.470 10.499 -11.617 1.00 79.62 94 LEU A CA 1
ATOM 721 C C . LEU A 1 94 ? 13.422 9.853 -10.599 1.00 79.62 94 LEU A C 1
ATOM 723 O O . LEU A 1 94 ? 14.636 9.866 -10.797 1.00 79.62 94 LEU A O 1
ATOM 727 N N . LEU A 1 95 ? 12.887 9.335 -9.490 1.00 71.19 95 LEU A N 1
ATOM 728 C CA . LEU A 1 95 ? 13.674 8.783 -8.382 1.00 71.19 95 LEU A CA 1
ATOM 729 C C . LEU A 1 95 ? 13.906 7.278 -8.501 1.00 71.19 95 LEU A C 1
ATOM 731 O O . LEU A 1 95 ? 14.902 6.778 -7.969 1.00 71.19 95 LEU A O 1
ATOM 735 N N . ALA A 1 96 ? 12.993 6.549 -9.143 1.00 66.62 96 ALA A N 1
ATOM 736 C CA . ALA A 1 96 ? 13.106 5.107 -9.219 1.00 66.62 96 ALA A CA 1
ATOM 737 C C . ALA A 1 96 ? 14.159 4.692 -10.253 1.00 66.62 96 ALA A C 1
ATOM 739 O O . ALA A 1 96 ? 14.153 5.131 -11.403 1.00 66.62 96 ALA A O 1
ATOM 740 N N . LYS A 1 97 ? 15.079 3.825 -9.826 1.00 67.81 97 LYS A N 1
ATOM 741 C CA . LYS A 1 97 ? 16.074 3.207 -10.708 1.00 67.81 97 LYS A CA 1
ATOM 742 C C . LYS A 1 97 ? 15.461 2.009 -11.444 1.00 67.81 97 LYS A C 1
ATOM 744 O O . LYS A 1 97 ? 14.272 1.712 -11.307 1.00 67.81 97 LYS A O 1
ATOM 749 N N . GLU A 1 98 ? 16.271 1.315 -12.247 1.00 64.62 98 GLU A N 1
ATOM 750 C CA . GLU A 1 98 ? 15.856 0.082 -12.922 1.00 64.62 98 GLU A CA 1
ATOM 751 C C . GLU A 1 98 ? 15.096 -0.852 -11.964 1.00 64.62 98 GLU A C 1
ATOM 753 O O . GLU A 1 98 ? 15.540 -1.115 -10.846 1.00 64.62 98 GLU A O 1
ATOM 758 N N . LYS A 1 99 ? 13.949 -1.371 -12.422 1.00 70.81 99 LYS A N 1
ATOM 759 C CA . LYS A 1 99 ? 13.046 -2.259 -11.663 1.00 70.81 99 LYS A CA 1
ATOM 760 C C . LYS A 1 99 ? 12.279 -1.604 -10.501 1.00 70.81 99 LYS A C 1
ATOM 762 O O . LYS A 1 99 ? 11.919 -2.282 -9.542 1.00 70.81 99 LYS A O 1
ATOM 767 N N . ALA A 1 100 ? 11.905 -0.332 -10.648 1.00 71.94 100 ALA A N 1
ATOM 768 C CA . ALA A 1 100 ? 10.972 0.410 -9.784 1.00 71.94 100 ALA A CA 1
ATOM 769 C C . ALA A 1 100 ? 9.724 -0.377 -9.319 1.00 71.94 100 ALA A C 1
ATOM 771 O O . ALA A 1 100 ? 9.245 -0.211 -8.195 1.00 71.94 100 ALA A O 1
ATOM 772 N N . TYR A 1 101 ? 9.198 -1.264 -10.172 1.00 72.94 101 TYR A N 1
ATOM 773 C CA . TYR A 1 101 ? 8.043 -2.107 -9.857 1.00 72.94 101 TYR A CA 1
ATOM 774 C C . TYR A 1 101 ? 8.267 -2.999 -8.623 1.00 72.94 101 TYR A C 1
ATOM 776 O O . TYR A 1 101 ? 7.308 -3.288 -7.911 1.00 72.94 101 TYR A O 1
ATOM 784 N N . LEU A 1 102 ? 9.513 -3.388 -8.319 1.00 76.69 102 LEU A N 1
ATOM 785 C CA . LEU A 1 102 ? 9.854 -4.190 -7.136 1.00 76.69 102 LEU A CA 1
ATOM 786 C C . LEU A 1 102 ? 9.625 -3.435 -5.823 1.00 76.69 102 LEU A C 1
ATOM 788 O O . LEU A 1 102 ? 9.399 -4.060 -4.792 1.00 76.69 102 LEU A O 1
ATOM 792 N N . VAL A 1 103 ? 9.665 -2.102 -5.864 1.00 78.88 103 VAL A N 1
ATOM 793 C CA . VAL A 1 103 ? 9.365 -1.235 -4.718 1.00 78.88 103 VAL A CA 1
ATOM 794 C C . VAL A 1 103 ? 7.870 -0.955 -4.629 1.00 78.88 103 VAL A C 1
ATOM 796 O O . VAL A 1 103 ? 7.295 -0.980 -3.544 1.00 78.88 103 VAL A O 1
ATOM 799 N N . ALA A 1 104 ? 7.223 -0.709 -5.770 1.00 80.19 104 ALA A N 1
ATOM 800 C CA . ALA A 1 104 ? 5.794 -0.420 -5.812 1.00 80.19 104 ALA A CA 1
ATOM 801 C C . ALA A 1 104 ? 4.941 -1.630 -5.389 1.00 80.19 104 ALA A C 1
ATOM 803 O O . ALA A 1 104 ? 3.924 -1.461 -4.717 1.00 80.19 104 ALA A O 1
ATOM 804 N N . TRP A 1 105 ? 5.361 -2.851 -5.741 1.00 81.88 105 TRP A N 1
ATOM 805 C CA . TRP A 1 105 ? 4.562 -4.062 -5.534 1.00 81.88 105 TRP A CA 1
ATOM 806 C C . TRP A 1 105 ? 4.275 -4.382 -4.055 1.00 81.88 105 TRP A C 1
ATOM 808 O O . TRP A 1 105 ? 3.106 -4.589 -3.718 1.00 81.88 105 TRP A O 1
ATOM 818 N N . PRO A 1 106 ? 5.259 -4.360 -3.132 1.00 84.12 106 PRO A N 1
ATOM 819 C CA . PRO A 1 106 ? 4.992 -4.569 -1.708 1.00 84.12 106 PRO A CA 1
ATOM 820 C C . PRO A 1 106 ? 4.127 -3.468 -1.080 1.00 84.12 106 PRO A C 1
ATOM 822 O O . PRO A 1 106 ? 3.285 -3.763 -0.230 1.00 84.12 106 PRO A O 1
ATOM 825 N N . ILE A 1 107 ? 4.293 -2.209 -1.511 1.00 85.69 107 ILE A N 1
ATOM 826 C CA . ILE A 1 107 ? 3.479 -1.076 -1.034 1.00 85.69 107 ILE A CA 1
ATOM 827 C C . ILE A 1 107 ? 2.022 -1.265 -1.471 1.00 85.69 107 ILE A C 1
ATOM 829 O O . ILE A 1 107 ? 1.107 -1.157 -0.655 1.00 85.69 107 ILE A O 1
ATOM 833 N N . PHE A 1 108 ? 1.810 -1.599 -2.747 1.00 85.31 108 PHE A N 1
ATOM 834 C CA . PHE A 1 108 ? 0.490 -1.897 -3.297 1.00 85.31 108 PHE A CA 1
ATOM 835 C C . PHE A 1 108 ? -0.170 -3.072 -2.566 1.00 85.31 108 PHE A C 1
ATOM 837 O O . PHE A 1 108 ? -1.322 -2.971 -2.143 1.00 85.31 108 PHE A O 1
ATOM 844 N N . GLY A 1 109 ? 0.578 -4.158 -2.347 1.00 87.75 109 GLY A N 1
ATOM 845 C CA . GLY A 1 109 ? 0.112 -5.315 -1.585 1.00 87.75 109 GLY A CA 1
ATOM 846 C C . GLY A 1 109 ? -0.325 -4.946 -0.166 1.00 87.75 109 GLY A C 1
ATOM 847 O O . GLY A 1 109 ? -1.438 -5.279 0.236 1.00 87.75 109 GLY A O 1
ATOM 848 N N . SER A 1 110 ? 0.508 -4.204 0.565 1.00 90.06 110 SER A N 1
ATOM 849 C CA . SER A 1 110 ? 0.226 -3.809 1.952 1.00 90.06 110 SER A CA 1
ATOM 850 C C . SER A 1 110 ? -0.963 -2.842 2.055 1.00 90.06 110 SER A C 1
ATOM 852 O O . SER A 1 110 ? -1.792 -2.982 2.952 1.00 90.06 110 SER A O 1
ATOM 854 N N . SER A 1 111 ? -1.109 -1.910 1.105 1.00 89.12 111 SER A N 1
ATOM 855 C CA . SER A 1 111 ? -2.270 -1.007 1.019 1.00 89.12 111 SER A CA 1
ATOM 856 C C . SER A 1 111 ? -3.587 -1.776 0.836 1.00 89.12 111 SER A C 1
ATOM 858 O O . SER A 1 111 ? -4.570 -1.529 1.538 1.00 89.12 111 SER A O 1
ATOM 860 N N . ASN A 1 112 ? -3.595 -2.783 -0.043 1.00 92.25 112 ASN A N 1
ATOM 861 C CA . ASN A 1 112 ? -4.777 -3.617 -0.268 1.00 92.25 112 ASN A CA 1
ATOM 862 C C . ASN A 1 112 ? -5.124 -4.474 0.954 1.00 92.25 112 ASN A C 1
ATOM 864 O O . ASN A 1 112 ? -6.301 -4.648 1.272 1.00 92.25 112 ASN A O 1
ATOM 868 N N . GLN A 1 113 ? -4.118 -4.991 1.662 1.00 93.06 113 GLN A N 1
ATOM 869 C CA . GLN A 1 113 ? -4.343 -5.734 2.902 1.00 93.06 113 GLN A CA 1
ATOM 870 C C . GLN A 1 113 ? -4.926 -4.836 4.001 1.00 93.06 113 GLN A C 1
ATOM 872 O O . GLN A 1 113 ? -5.829 -5.265 4.720 1.00 93.06 113 GLN A O 1
ATOM 877 N N . LEU A 1 114 ? -4.494 -3.574 4.078 1.00 91.69 114 LEU A N 1
ATOM 878 C CA . LEU A 1 114 ? -5.059 -2.598 5.008 1.00 91.69 114 LEU A CA 1
ATOM 879 C C . LEU A 1 114 ? -6.535 -2.290 4.692 1.00 91.69 114 LEU A C 1
ATOM 881 O O . LEU A 1 114 ? -7.374 -2.315 5.592 1.00 91.69 114 LEU A O 1
ATOM 885 N N . MET A 1 115 ? -6.878 -2.085 3.414 1.00 91.75 115 MET A N 1
ATOM 886 C CA . MET A 1 115 ? -8.269 -1.910 2.960 1.00 91.75 115 MET A CA 1
ATOM 887 C C . MET A 1 115 ? -9.137 -3.136 3.292 1.00 91.75 115 MET A C 1
ATOM 889 O O . MET A 1 115 ? -10.280 -3.004 3.742 1.00 91.75 115 MET A O 1
ATOM 893 N N . ALA A 1 116 ? -8.592 -4.341 3.098 1.00 93.94 116 ALA A N 1
ATOM 894 C CA . ALA A 1 116 ? -9.262 -5.584 3.464 1.00 93.94 116 ALA A CA 1
ATOM 895 C C . ALA A 1 116 ? -9.500 -5.669 4.982 1.00 93.94 116 ALA A C 1
ATOM 897 O O . ALA A 1 116 ? -10.604 -6.015 5.406 1.00 93.94 116 ALA A O 1
ATOM 898 N N . GLY A 1 117 ? -8.507 -5.290 5.794 1.00 93.44 117 GLY A N 1
ATOM 899 C CA . GLY A 1 117 ? -8.629 -5.192 7.250 1.00 93.44 117 GLY A CA 1
ATOM 900 C C . GLY A 1 117 ? -9.757 -4.250 7.678 1.00 93.44 117 GLY A C 1
ATOM 901 O O . GLY A 1 117 ? -10.624 -4.649 8.459 1.00 93.44 117 GLY A O 1
ATOM 902 N N . LEU A 1 118 ? -9.817 -3.046 7.099 1.00 91.81 118 LEU A N 1
ATOM 903 C CA . LEU A 1 118 ? -10.865 -2.058 7.383 1.00 91.81 118 LEU A CA 1
ATOM 904 C C . LEU A 1 118 ? -12.260 -2.567 6.994 1.00 91.81 118 LEU A C 1
ATOM 906 O O . LEU A 1 118 ? -13.224 -2.418 7.746 1.00 91.81 118 LEU A O 1
ATOM 910 N N . THR A 1 119 ? -12.369 -3.206 5.830 1.00 93.69 119 THR A N 1
ATOM 911 C CA . THR A 1 119 ? -13.638 -3.762 5.343 1.00 93.69 119 THR A CA 1
ATOM 912 C C . THR A 1 119 ? -14.140 -4.868 6.269 1.00 93.69 119 THR A C 1
ATOM 914 O O . THR A 1 119 ? -15.299 -4.857 6.687 1.00 93.69 119 THR A O 1
ATOM 917 N N . LEU A 1 120 ? -13.267 -5.806 6.649 1.00 94.12 120 LEU A N 1
ATOM 918 C CA . LEU A 1 120 ? -13.631 -6.890 7.561 1.00 94.12 120 LEU A CA 1
ATOM 919 C C . LEU A 1 120 ? -13.944 -6.380 8.970 1.00 94.12 120 LEU A C 1
ATOM 921 O O . LEU A 1 120 ? -14.821 -6.939 9.632 1.00 94.12 120 LEU A O 1
ATOM 925 N N . LEU A 1 121 ? -13.288 -5.308 9.423 1.00 91.56 121 LEU A N 1
ATOM 926 C CA . LEU A 1 121 ? -13.638 -4.633 10.670 1.00 91.56 121 LEU A CA 1
ATOM 927 C C . LEU A 1 121 ? -15.074 -4.100 10.615 1.00 91.56 121 LEU A C 1
ATOM 929 O O . LEU A 1 121 ? -15.864 -4.382 11.518 1.00 91.56 121 LEU A O 1
ATOM 933 N N . LEU A 1 122 ? -15.436 -3.391 9.544 1.00 91.38 122 LEU A N 1
ATOM 934 C CA . LEU A 1 122 ? -16.784 -2.853 9.358 1.00 91.38 122 LEU A CA 1
ATOM 935 C C . LEU A 1 122 ? -17.840 -3.967 9.328 1.00 91.38 122 LEU A C 1
ATOM 937 O O . LEU A 1 122 ? -18.856 -3.870 10.020 1.00 91.38 122 LEU A O 1
ATOM 941 N N . VAL A 1 123 ? -17.575 -5.060 8.606 1.00 93.19 123 VAL A N 1
ATOM 942 C CA . VAL A 1 123 ? -18.457 -6.240 8.576 1.00 93.19 123 VAL A CA 1
ATOM 943 C C . VAL A 1 123 ? -18.569 -6.887 9.960 1.00 93.19 123 VAL A C 1
ATOM 945 O O . VAL A 1 123 ? -19.671 -7.232 10.386 1.00 93.19 123 VAL A O 1
ATOM 948 N N . SER A 1 124 ? -17.461 -7.011 10.695 1.00 91.50 124 SER A N 1
ATOM 949 C CA . SER A 1 124 ? -17.452 -7.572 12.055 1.00 91.50 124 SER A CA 1
ATOM 950 C C . SER A 1 124 ? -18.307 -6.741 13.011 1.00 91.50 124 SER A C 1
ATOM 952 O O . SER A 1 124 ? -19.117 -7.290 13.758 1.00 91.50 124 SER A O 1
ATOM 954 N N . VAL A 1 125 ? -18.178 -5.412 12.959 1.00 89.25 125 VAL A N 1
ATOM 955 C CA . VAL A 1 125 ? -18.973 -4.487 13.781 1.00 89.25 125 VAL A CA 1
ATOM 956 C C . VAL A 1 125 ? -20.449 -4.533 13.389 1.00 89.25 125 VAL A C 1
ATOM 958 O O . VAL A 1 125 ? -21.314 -4.524 14.265 1.00 89.25 125 VAL A O 1
ATOM 961 N N . TRP A 1 126 ? -20.755 -4.616 12.094 1.00 90.31 126 TRP A N 1
ATOM 962 C CA . TRP A 1 126 ? -22.129 -4.757 11.618 1.00 90.31 126 TRP A CA 1
ATOM 963 C C . TRP A 1 126 ? -22.776 -6.063 12.099 1.00 90.31 126 TRP A C 1
ATOM 965 O O . TRP A 1 126 ? -23.903 -6.030 12.599 1.00 90.31 126 TRP A O 1
ATOM 975 N N . LEU A 1 127 ? -22.065 -7.194 12.019 1.00 91.31 127 LEU A N 1
ATOM 976 C CA . LEU A 1 127 ? -22.541 -8.483 12.537 1.00 91.31 127 LEU A CA 1
ATOM 977 C C . LEU A 1 127 ? -22.791 -8.416 14.044 1.00 91.31 127 LEU A C 1
ATOM 979 O O . LEU A 1 127 ? -23.864 -8.817 14.496 1.00 91.31 127 LEU A O 1
ATOM 983 N N . LEU A 1 128 ? -21.847 -7.836 14.792 1.00 87.50 128 LEU A N 1
ATOM 984 C CA . LEU A 1 128 ? -21.955 -7.661 16.239 1.00 87.50 128 LEU A CA 1
ATOM 985 C C . LEU A 1 128 ? -23.183 -6.819 16.618 1.00 87.50 128 LEU A C 1
ATOM 987 O O . LEU A 1 128 ? -23.963 -7.220 17.476 1.00 87.50 128 LEU A O 1
ATOM 991 N N . ARG A 1 129 ? -23.402 -5.682 15.942 1.00 86.62 129 ARG A N 1
ATOM 992 C CA . ARG A 1 129 ? -24.580 -4.821 16.171 1.00 86.62 129 ARG A CA 1
ATOM 993 C C . ARG A 1 129 ? -25.894 -5.455 15.724 1.00 86.62 129 ARG A C 1
ATOM 995 O O . ARG A 1 129 ? -26.939 -5.106 16.257 1.00 86.62 129 ARG A O 1
ATOM 1002 N N . SER A 1 130 ? -25.845 -6.377 14.770 1.00 90.56 130 SER A N 1
ATOM 1003 C CA . SER A 1 130 ? -27.016 -7.123 14.301 1.00 90.56 130 SER A CA 1
ATOM 1004 C C . SER A 1 130 ? -27.342 -8.339 15.178 1.00 90.56 130 SER A C 1
ATOM 1006 O O . SER A 1 130 ? -28.205 -9.130 14.804 1.00 90.56 130 SER A O 1
ATOM 1008 N N . GLY A 1 131 ? -26.625 -8.546 16.293 1.00 88.25 131 GLY A N 1
ATOM 1009 C CA . GLY A 1 131 ? -26.787 -9.717 17.163 1.00 88.25 131 GLY A CA 1
ATOM 1010 C C . GLY A 1 131 ? -26.364 -11.040 16.513 1.00 88.25 131 GLY A C 1
ATOM 1011 O O . GLY A 1 131 ? -26.718 -12.111 17.001 1.00 88.25 131 GLY A O 1
ATOM 1012 N N . LYS A 1 132 ? -25.632 -10.989 15.393 1.00 91.56 132 LYS A N 1
ATOM 1013 C CA . LYS A 1 132 ? -25.150 -12.166 14.662 1.00 91.56 132 LYS A CA 1
ATOM 1014 C C . LYS A 1 132 ? -23.741 -12.530 15.115 1.00 91.56 132 LYS A C 1
ATOM 1016 O O . LYS A 1 132 ? -22.993 -11.700 15.630 1.00 91.56 132 LYS A O 1
ATOM 1021 N N . ASN A 1 133 ? -23.347 -13.778 14.867 1.00 91.06 133 ASN A N 1
ATOM 1022 C CA . ASN A 1 133 ? -21.987 -14.216 15.145 1.00 91.06 133 ASN A CA 1
ATOM 1023 C C . ASN A 1 133 ? -20.977 -13.421 14.291 1.00 91.06 133 ASN A C 1
ATOM 1025 O O . ASN A 1 133 ? -20.954 -13.555 13.069 1.00 91.06 133 ASN A O 1
ATOM 1029 N N . PHE A 1 134 ? -20.146 -12.605 14.943 1.00 90.38 134 PHE A N 1
ATOM 1030 C CA . PHE A 1 134 ? -19.141 -11.751 14.303 1.00 90.38 134 PHE A CA 1
ATOM 1031 C C . PHE A 1 134 ? -17.794 -12.461 14.070 1.00 90.38 134 PHE A C 1
ATOM 1033 O O . PHE A 1 134 ? -16.973 -11.973 13.291 1.00 90.38 134 PHE A O 1
ATOM 1040 N N . LEU A 1 135 ? -17.571 -13.625 14.699 1.00 91.25 135 LEU A N 1
ATOM 1041 C CA . LEU A 1 135 ? -16.325 -14.402 14.610 1.00 91.25 135 LEU A CA 1
ATOM 1042 C C . LEU A 1 135 ? -15.871 -14.706 13.167 1.00 91.25 135 LEU A C 1
ATOM 1044 O O . LEU A 1 135 ? -14.675 -14.557 12.909 1.00 91.25 135 LEU A O 1
ATOM 1048 N N . PRO A 1 136 ? -16.760 -15.068 12.212 1.00 94.00 136 PRO A N 1
ATOM 1049 C CA . PRO A 1 136 ? -16.346 -15.386 10.843 1.00 94.00 136 PRO A CA 1
ATOM 1050 C C . PRO A 1 136 ? -15.700 -14.218 10.089 1.00 94.00 136 PRO A C 1
ATOM 1052 O O . PRO A 1 136 ? -14.878 -14.453 9.212 1.00 94.00 136 PRO A O 1
ATOM 1055 N N . ALA A 1 137 ? -16.049 -12.972 10.423 1.00 92.75 137 ALA A N 1
ATOM 1056 C CA . ALA A 1 137 ? -15.421 -11.783 9.842 1.00 92.75 137 ALA A CA 1
ATOM 1057 C C . ALA A 1 137 ? -14.233 -11.296 10.688 1.00 92.75 137 ALA A C 1
ATOM 1059 O O . ALA A 1 137 ? -13.217 -10.853 10.152 1.00 92.75 137 ALA A O 1
ATOM 1060 N N . PHE A 1 138 ? -14.337 -11.431 12.011 1.00 90.56 138 PHE A N 1
ATOM 1061 C CA . PHE A 1 138 ? -13.342 -10.926 12.949 1.00 90.56 138 PHE A CA 1
ATOM 1062 C C . PHE A 1 138 ? -12.038 -11.720 12.925 1.00 90.56 138 PHE A C 1
ATOM 1064 O O . PHE A 1 138 ? -10.962 -11.128 12.965 1.00 90.56 138 PHE A O 1
ATOM 1071 N N . LEU A 1 139 ? -12.106 -13.050 12.828 1.00 93.56 139 LEU A N 1
ATOM 1072 C CA . LEU A 1 139 ? -10.900 -13.876 12.833 1.00 93.56 139 LEU A CA 1
ATOM 1073 C C . LEU A 1 139 ? -10.014 -13.617 11.591 1.00 93.56 139 LEU A C 1
ATOM 1075 O O . LEU A 1 139 ? -8.824 -13.343 11.777 1.00 93.56 139 LEU A O 1
ATOM 1079 N N . PRO A 1 140 ? -10.550 -13.582 10.349 1.00 94.62 140 PRO A N 1
ATOM 1080 C CA . PRO A 1 140 ? -9.779 -13.150 9.182 1.00 94.62 140 PRO A CA 1
ATOM 1081 C C . PRO A 1 140 ? -9.272 -11.708 9.285 1.00 94.62 140 PRO A C 1
ATOM 1083 O O . PRO A 1 140 ? -8.158 -11.428 8.846 1.00 94.62 140 PRO A O 1
ATOM 1086 N N . MET A 1 141 ? -10.052 -10.801 9.888 1.00 94.12 141 MET A N 1
ATOM 1087 C CA . MET A 1 141 ? -9.637 -9.410 10.099 1.00 94.12 141 MET A CA 1
ATOM 1088 C C . MET A 1 141 ? -8.367 -9.330 10.947 1.00 94.12 141 MET A C 1
ATOM 1090 O O . MET A 1 141 ? -7.401 -8.684 10.538 1.00 94.12 141 MET A O 1
ATOM 1094 N N . VAL A 1 142 ? -8.349 -10.010 12.099 1.00 92.56 142 VAL A N 1
ATOM 1095 C CA . VAL A 1 142 ? -7.189 -10.029 13.003 1.00 92.56 142 VAL A CA 1
ATOM 1096 C C . VAL A 1 142 ? -5.981 -10.640 12.303 1.00 92.56 142 VAL A C 1
ATOM 1098 O O . VAL A 1 142 ? -4.891 -10.073 12.363 1.00 92.56 142 VAL A O 1
ATOM 1101 N N . PHE A 1 143 ? -6.180 -11.754 11.595 1.00 95.06 143 PHE A N 1
ATOM 1102 C CA . PHE A 1 143 ? -5.119 -12.427 10.852 1.00 95.06 143 PHE A CA 1
ATOM 1103 C C . PHE A 1 143 ? -4.478 -11.503 9.804 1.00 95.06 143 PHE A C 1
ATOM 1105 O O . PHE A 1 143 ? -3.268 -11.281 9.834 1.00 95.06 143 PHE A O 1
ATOM 1112 N N . ILE A 1 144 ? -5.278 -10.913 8.909 1.00 94.69 144 ILE A N 1
ATOM 1113 C CA . ILE A 1 144 ? -4.765 -10.029 7.852 1.00 94.69 144 ILE A CA 1
ATOM 1114 C C . ILE A 1 144 ? -4.119 -8.784 8.457 1.00 94.69 144 ILE A C 1
ATOM 1116 O O . ILE A 1 144 ? -3.026 -8.405 8.039 1.00 94.69 144 ILE A O 1
ATOM 1120 N N . THR A 1 145 ? -4.741 -8.173 9.465 1.00 92.88 145 THR A N 1
ATOM 1121 C CA . THR A 1 145 ? -4.205 -6.962 10.103 1.00 92.88 145 THR A CA 1
ATOM 1122 C C . THR A 1 145 ? -2.853 -7.237 10.763 1.00 92.88 145 THR A C 1
ATOM 1124 O O . THR A 1 145 ? -1.925 -6.447 10.596 1.00 92.88 145 THR A O 1
ATOM 1127 N N . PHE A 1 146 ? -2.698 -8.379 11.441 1.00 94.19 146 PHE A N 1
ATOM 1128 C CA . PHE A 1 146 ? -1.431 -8.782 12.054 1.00 94.19 146 PHE A CA 1
ATOM 1129 C C . PHE A 1 146 ? -0.307 -8.900 11.017 1.00 94.19 146 PHE A C 1
ATOM 1131 O O . PHE A 1 146 ? 0.742 -8.271 11.171 1.00 94.19 146 PHE A O 1
ATOM 1138 N N . PHE A 1 147 ? -0.534 -9.648 9.933 1.00 94.25 147 PHE A N 1
ATOM 1139 C CA . PHE A 1 147 ? 0.479 -9.813 8.887 1.00 94.25 147 PHE A CA 1
ATOM 1140 C C . PHE A 1 147 ? 0.753 -8.515 8.117 1.00 94.25 147 PHE A C 1
ATOM 1142 O O . PHE A 1 147 ? 1.900 -8.273 7.743 1.00 94.25 147 PHE A O 1
ATOM 1149 N N . THR A 1 148 ? -0.252 -7.650 7.949 1.00 93.75 148 THR A N 1
ATOM 1150 C CA . THR A 1 148 ? -0.072 -6.308 7.367 1.00 93.75 148 THR A CA 1
ATOM 1151 C C . THR A 1 148 ? 0.878 -5.470 8.221 1.00 93.75 148 THR A C 1
ATOM 1153 O O . THR A 1 148 ? 1.861 -4.942 7.706 1.00 93.75 148 THR A O 1
ATOM 1156 N N . VAL A 1 149 ? 0.632 -5.377 9.534 1.00 93.88 149 VAL A N 1
ATOM 1157 C CA . VAL A 1 149 ? 1.484 -4.608 10.459 1.00 93.88 149 VAL A CA 1
ATOM 1158 C C . VAL A 1 149 ? 2.895 -5.188 10.513 1.00 93.88 149 VAL A C 1
ATOM 1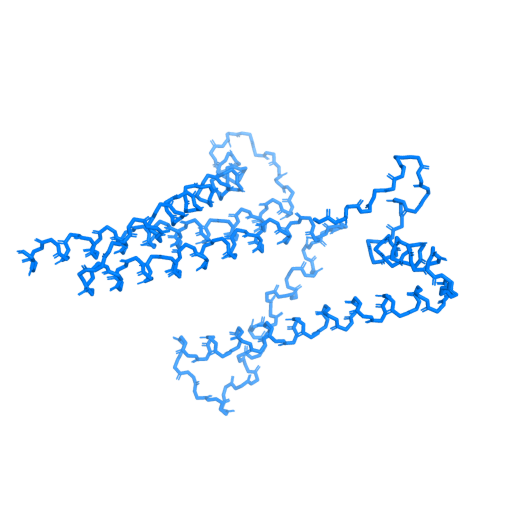160 O O . VAL A 1 149 ? 3.863 -4.432 10.468 1.00 93.88 149 VAL A O 1
ATOM 1163 N N . TRP A 1 150 ? 3.023 -6.516 10.552 1.00 93.69 150 TRP A N 1
ATOM 1164 C CA . TRP A 1 150 ? 4.318 -7.194 10.517 1.00 93.69 150 TRP A CA 1
ATOM 1165 C C . TRP A 1 150 ? 5.107 -6.866 9.240 1.00 93.69 150 TRP A C 1
ATOM 1167 O O . TRP A 1 150 ? 6.269 -6.466 9.309 1.00 93.69 150 TRP A O 1
ATOM 1177 N N . SER A 1 151 ? 4.463 -6.983 8.076 1.00 91.94 151 SER A N 1
ATOM 1178 C CA . SER A 1 151 ? 5.056 -6.660 6.772 1.00 91.94 151 SER A CA 1
ATOM 1179 C C . SER A 1 151 ? 5.498 -5.196 6.699 1.00 91.94 151 SER A C 1
ATOM 1181 O O . SER A 1 151 ? 6.641 -4.906 6.340 1.00 91.94 151 SER A O 1
ATOM 1183 N N . LEU A 1 152 ? 4.629 -4.269 7.115 1.00 92.62 152 LEU A N 1
ATOM 1184 C CA . LEU A 1 152 ? 4.929 -2.837 7.138 1.00 92.62 152 LEU A CA 1
ATOM 1185 C C . LEU A 1 152 ? 6.076 -2.511 8.099 1.00 92.62 152 LEU A C 1
ATOM 1187 O O . LEU A 1 152 ? 6.945 -1.713 7.758 1.00 92.62 152 LEU A O 1
ATOM 1191 N N . PHE A 1 153 ? 6.146 -3.157 9.263 1.00 92.06 153 PHE A N 1
ATOM 1192 C CA . PHE A 1 153 ? 7.263 -2.972 10.189 1.00 92.06 153 PHE A CA 1
ATOM 1193 C C . PHE A 1 153 ? 8.602 -3.369 9.552 1.00 92.06 153 PHE A C 1
ATOM 1195 O O . PHE A 1 153 ? 9.556 -2.588 9.586 1.00 92.06 153 PHE A O 1
ATOM 1202 N N . LEU A 1 154 ? 8.663 -4.536 8.900 1.00 90.25 154 LEU A N 1
ATOM 1203 C CA . LEU A 1 154 ? 9.854 -4.973 8.162 1.00 90.25 154 LEU A CA 1
ATOM 1204 C C . LEU A 1 154 ? 10.214 -4.012 7.020 1.00 90.25 154 LEU A C 1
ATOM 1206 O O . LEU A 1 154 ? 11.394 -3.799 6.746 1.00 90.25 154 LEU A O 1
ATOM 1210 N N . GLN A 1 155 ? 9.213 -3.406 6.381 1.00 88.38 155 GLN A N 1
ATOM 1211 C CA . GLN A 1 155 ? 9.411 -2.454 5.292 1.00 88.38 155 GLN A CA 1
ATOM 1212 C C . GLN A 1 155 ? 10.005 -1.112 5.758 1.00 88.38 155 GLN A C 1
ATOM 1214 O O . GLN A 1 155 ? 10.766 -0.492 5.013 1.00 88.38 155 GLN A O 1
ATOM 1219 N N . VAL A 1 156 ? 9.688 -0.663 6.977 1.00 89.88 156 VAL A N 1
ATOM 1220 C CA . VAL A 1 156 ? 10.173 0.616 7.538 1.00 89.88 156 VAL A CA 1
ATOM 1221 C C . VAL A 1 156 ? 11.502 0.457 8.288 1.00 89.88 156 VAL A C 1
ATOM 1223 O O . VAL A 1 156 ? 12.282 1.409 8.385 1.00 89.88 156 VAL A O 1
ATOM 1226 N N . LEU A 1 157 ? 11.808 -0.752 8.769 1.00 87.81 157 LEU A N 1
ATOM 1227 C CA . LEU A 1 157 ? 13.011 -1.056 9.548 1.00 87.81 157 LEU A CA 1
ATOM 1228 C C . LEU A 1 157 ? 14.332 -0.519 8.944 1.00 87.81 157 LEU A C 1
ATOM 1230 O O . LEU A 1 157 ? 15.115 0.048 9.709 1.00 87.81 157 LEU A O 1
ATOM 1234 N N . PRO A 1 158 ? 14.597 -0.596 7.621 1.00 86.00 158 PRO A N 1
ATOM 1235 C CA . PRO A 1 158 ? 15.845 -0.087 7.043 1.00 86.00 158 PRO A CA 1
ATOM 1236 C C . PRO A 1 158 ? 16.030 1.429 7.206 1.00 86.00 158 PRO A C 1
ATOM 1238 O O . PRO A 1 158 ? 17.145 1.891 7.446 1.00 86.00 158 PRO A O 1
ATOM 1241 N N . ILE A 1 159 ? 14.945 2.210 7.111 1.00 85.06 159 ILE A N 1
ATOM 1242 C CA . ILE A 1 159 ? 14.997 3.663 7.338 1.00 85.06 159 ILE A CA 1
ATOM 1243 C C . ILE A 1 159 ? 15.265 3.950 8.814 1.00 85.06 159 ILE A C 1
ATOM 1245 O O . ILE A 1 159 ? 16.113 4.783 9.126 1.00 85.06 159 ILE A O 1
ATOM 1249 N N . PHE A 1 160 ? 14.599 3.238 9.727 1.00 82.44 160 PHE A N 1
ATOM 1250 C CA . PHE A 1 160 ? 14.853 3.391 11.160 1.00 82.44 160 PHE A CA 1
ATOM 1251 C C . PHE A 1 160 ? 16.308 3.073 11.518 1.00 82.44 160 PHE A C 1
ATOM 1253 O O . PHE A 1 160 ? 16.958 3.859 12.203 1.00 82.44 160 PHE A O 1
ATOM 1260 N N . GLN A 1 161 ? 16.852 1.968 11.006 1.00 83.88 161 GLN A N 1
ATOM 1261 C CA . GLN A 1 161 ? 18.251 1.599 11.228 1.00 83.88 161 GLN A CA 1
ATOM 1262 C C . GLN A 1 161 ? 19.219 2.656 10.692 1.00 83.88 161 GLN A C 1
ATOM 1264 O O . GLN A 1 161 ? 20.203 2.967 11.355 1.00 83.88 161 GLN A O 1
ATOM 1269 N N . PHE A 1 162 ? 18.936 3.251 9.532 1.00 82.19 162 PHE A N 1
ATOM 1270 C CA . PHE A 1 162 ? 19.746 4.345 8.998 1.00 82.19 162 PHE A CA 1
ATOM 1271 C C . PHE A 1 162 ? 19.693 5.609 9.868 1.00 82.19 162 PHE A C 1
ATOM 1273 O O . PHE A 1 162 ? 20.728 6.229 10.095 1.00 82.19 162 PHE A O 1
ATOM 1280 N N . LEU A 1 163 ? 18.512 5.983 10.374 1.00 80.31 163 LEU A N 1
ATOM 1281 C CA . LEU A 1 163 ? 18.341 7.172 11.218 1.00 80.31 163 LEU A CA 1
ATOM 1282 C C . LEU A 1 163 ? 19.035 7.038 12.583 1.00 80.31 163 LEU A C 1
ATOM 1284 O O . LEU A 1 163 ? 19.532 8.032 13.108 1.00 80.31 163 LEU A O 1
ATOM 1288 N N . PHE A 1 164 ? 19.076 5.826 13.146 1.00 78.75 164 PHE A N 1
ATOM 1289 C CA . PHE A 1 164 ? 19.635 5.549 14.475 1.00 78.75 164 PHE A CA 1
ATOM 1290 C C . PHE A 1 164 ? 21.061 4.967 14.464 1.00 78.75 164 PHE A C 1
ATOM 1292 O O . PHE A 1 164 ? 21.655 4.802 15.529 1.00 78.75 164 PHE A O 1
ATOM 1299 N N . SER A 1 165 ? 21.637 4.663 13.297 1.00 76.56 165 SER A N 1
ATOM 1300 C CA . SER A 1 165 ? 23.012 4.161 13.193 1.00 76.56 165 SER A CA 1
ATOM 1301 C C . SER A 1 165 ? 24.036 5.298 13.165 1.00 76.56 165 SER A C 1
ATOM 1303 O O . SER A 1 165 ? 23.939 6.239 12.377 1.00 76.56 165 SER A O 1
ATOM 1305 N N . THR A 1 166 ? 25.085 5.171 13.982 1.00 66.25 166 THR A N 1
ATOM 1306 C CA . THR A 1 166 ? 26.237 6.089 14.027 1.00 66.25 166 THR A CA 1
ATOM 1307 C C . THR A 1 166 ? 27.025 6.107 12.707 1.00 66.25 166 THR A C 1
ATOM 1309 O O . THR A 1 166 ? 27.664 7.104 12.377 1.00 66.25 166 THR A O 1
ATOM 1312 N N . SER A 1 167 ? 26.954 5.030 11.915 1.00 63.31 167 SER A N 1
ATOM 1313 C CA . SER A 1 167 ? 27.582 4.943 10.590 1.00 63.31 167 SER A CA 1
ATOM 1314 C C . SER A 1 167 ? 26.560 5.260 9.494 1.00 63.31 167 SER A C 1
ATOM 1316 O O . SER A 1 167 ? 25.710 4.432 9.167 1.00 63.31 167 SER A O 1
ATOM 1318 N N . ARG A 1 168 ? 26.646 6.461 8.906 1.00 65.75 168 ARG A N 1
ATOM 1319 C CA . ARG A 1 168 ? 25.726 6.947 7.859 1.00 65.75 168 ARG A CA 1
ATOM 1320 C C . ARG A 1 168 ? 26.068 6.376 6.480 1.00 65.75 168 ARG A C 1
ATOM 1322 O O . ARG A 1 168 ? 26.525 7.098 5.597 1.00 65.75 168 ARG A O 1
ATOM 1329 N N . ILE A 1 169 ? 25.853 5.078 6.282 1.00 69.44 169 ILE A N 1
ATOM 1330 C CA . ILE A 1 169 ? 25.918 4.482 4.940 1.00 69.44 169 ILE A CA 1
ATOM 1331 C C . ILE A 1 169 ? 24.709 4.995 4.146 1.00 69.44 169 ILE A C 1
ATOM 1333 O O . ILE A 1 169 ? 23.583 4.785 4.596 1.00 69.44 169 ILE A O 1
ATOM 1337 N N . PRO A 1 170 ? 24.888 5.661 2.992 1.00 69.69 170 PRO A N 1
ATOM 1338 C CA . PRO A 1 170 ? 23.769 6.210 2.237 1.00 69.69 170 PRO A CA 1
ATOM 1339 C C . PRO A 1 170 ? 22.819 5.094 1.785 1.00 69.69 170 PRO A C 1
ATOM 1341 O O . PRO A 1 170 ? 23.216 4.153 1.095 1.00 69.69 170 PRO A O 1
ATOM 1344 N N . LEU A 1 171 ? 21.547 5.208 2.175 1.00 72.19 171 LEU A N 1
ATOM 1345 C CA . LEU A 1 171 ? 20.492 4.305 1.724 1.00 72.19 171 LEU A CA 1
ATOM 1346 C C . LEU A 1 171 ? 20.235 4.465 0.223 1.00 72.19 171 LEU A C 1
ATOM 1348 O O . LEU A 1 171 ? 20.306 5.562 -0.336 1.00 72.19 171 LEU A O 1
ATOM 1352 N N . ARG A 1 172 ? 19.862 3.357 -0.423 1.00 73.81 172 ARG A N 1
ATOM 1353 C CA . ARG A 1 172 ? 19.377 3.377 -1.808 1.00 73.81 172 ARG A CA 1
ATOM 1354 C C . ARG A 1 172 ? 18.088 4.218 -1.891 1.00 73.81 172 ARG A C 1
ATOM 1356 O O . ARG A 1 172 ? 17.259 4.100 -0.988 1.00 73.81 172 ARG A O 1
ATOM 1363 N N . PRO A 1 173 ? 17.871 5.007 -2.963 1.00 73.00 173 PRO A N 1
ATOM 1364 C CA . PRO A 1 173 ? 16.638 5.786 -3.150 1.00 73.00 173 PRO A CA 1
ATOM 1365 C C . PRO A 1 173 ? 15.358 4.943 -3.022 1.00 73.00 173 PRO A C 1
ATOM 1367 O O . PRO A 1 173 ? 14.388 5.357 -2.397 1.00 73.00 173 PRO A O 1
ATOM 1370 N N . ASP A 1 174 ? 15.405 3.708 -3.514 1.00 74.44 174 ASP A N 1
ATOM 1371 C CA . ASP A 1 174 ? 14.325 2.720 -3.441 1.00 74.44 174 ASP A CA 1
ATOM 1372 C C . ASP A 1 174 ? 13.883 2.413 -1.998 1.00 74.44 174 ASP A C 1
ATOM 1374 O O . ASP A 1 174 ? 12.693 2.275 -1.707 1.00 74.44 174 ASP A O 1
ATOM 1378 N N . ALA A 1 175 ? 14.846 2.348 -1.071 1.00 78.50 175 ALA A N 1
ATOM 1379 C CA . ALA A 1 175 ? 14.582 2.087 0.340 1.00 78.50 175 ALA A CA 1
ATOM 1380 C C . ALA A 1 175 ? 13.905 3.286 1.017 1.00 78.50 175 ALA A C 1
ATOM 1382 O O . ALA A 1 175 ? 13.043 3.088 1.872 1.00 78.50 175 ALA A O 1
ATOM 1383 N N . TRP A 1 176 ? 14.242 4.513 0.601 1.00 81.56 176 TRP A N 1
ATOM 1384 C CA . TRP A 1 176 ? 13.578 5.729 1.077 1.00 81.56 176 TRP A CA 1
ATOM 1385 C C . TRP A 1 176 ? 12.110 5.763 0.676 1.00 81.56 176 TRP A C 1
ATOM 1387 O O . TRP A 1 176 ? 11.249 5.982 1.524 1.00 81.56 176 TRP A O 1
ATOM 1397 N N . ILE A 1 177 ? 11.816 5.496 -0.596 1.00 81.38 177 ILE A N 1
ATOM 1398 C CA . ILE A 1 177 ? 10.441 5.467 -1.103 1.00 81.38 177 ILE A CA 1
ATOM 1399 C C . ILE A 1 177 ? 9.631 4.396 -0.361 1.00 81.38 177 ILE A C 1
ATOM 1401 O O . ILE A 1 177 ? 8.578 4.689 0.207 1.00 81.38 177 ILE A O 1
ATOM 1405 N N . SER A 1 178 ? 10.159 3.169 -0.311 1.00 83.06 178 SER A N 1
ATOM 1406 C CA . SER A 1 178 ? 9.512 2.036 0.354 1.00 83.06 178 SER A CA 1
ATOM 1407 C C . SER A 1 178 ? 9.231 2.303 1.829 1.00 83.06 178 SER A C 1
ATOM 1409 O O . SER A 1 178 ? 8.124 2.047 2.300 1.00 83.06 178 SER A O 1
ATOM 1411 N N . GLY A 1 179 ? 10.211 2.818 2.570 1.00 86.94 179 GLY A N 1
ATOM 1412 C CA . GLY A 1 179 ? 10.041 3.028 4.000 1.00 86.94 179 GLY A CA 1
ATOM 1413 C C . GLY A 1 179 ? 9.206 4.267 4.342 1.00 86.94 179 GLY A C 1
ATOM 1414 O O . GLY A 1 179 ? 8.480 4.213 5.326 1.00 86.94 179 GLY A O 1
ATOM 1415 N N . ILE A 1 180 ? 9.218 5.342 3.539 1.00 87.19 180 ILE A N 1
ATOM 1416 C CA . ILE A 1 180 ? 8.320 6.496 3.759 1.00 87.19 180 ILE A CA 1
ATOM 1417 C C . ILE A 1 180 ? 6.865 6.081 3.518 1.00 87.19 180 ILE A C 1
ATOM 1419 O O . ILE A 1 180 ? 6.013 6.290 4.384 1.00 87.19 180 ILE A O 1
ATOM 1423 N N . CYS A 1 181 ? 6.572 5.449 2.376 1.00 87.81 181 CYS A N 1
ATOM 1424 C CA . CYS A 1 181 ? 5.229 4.943 2.091 1.00 87.81 181 CYS A CA 1
ATOM 1425 C C . CYS A 1 181 ? 4.798 3.892 3.123 1.00 87.81 181 CYS A C 1
ATOM 1427 O O . CYS A 1 181 ? 3.675 3.947 3.623 1.00 87.81 181 CYS A O 1
ATOM 1429 N N . GLY A 1 182 ? 5.702 2.979 3.489 1.00 90.44 182 GLY A N 1
ATOM 1430 C CA . GLY A 1 182 ? 5.470 1.982 4.532 1.00 90.44 182 GLY A CA 1
ATOM 1431 C C . GLY A 1 182 ? 5.172 2.608 5.895 1.00 90.44 182 GLY A C 1
ATOM 1432 O O . GLY A 1 182 ? 4.270 2.148 6.586 1.00 90.44 182 GLY A O 1
ATOM 1433 N N . ALA A 1 183 ? 5.856 3.693 6.270 1.00 91.56 183 ALA A N 1
ATOM 1434 C CA . ALA A 1 183 ? 5.634 4.381 7.541 1.00 91.56 183 ALA A CA 1
ATOM 1435 C C . ALA A 1 183 ? 4.256 5.045 7.589 1.00 91.56 183 ALA A C 1
ATOM 1437 O O . ALA A 1 183 ? 3.550 4.916 8.588 1.00 91.56 183 ALA A O 1
ATOM 1438 N N . ILE A 1 184 ? 3.841 5.696 6.497 1.00 92.25 184 ILE A N 1
ATOM 1439 C CA . ILE A 1 184 ? 2.495 6.271 6.377 1.00 92.25 184 ILE A CA 1
ATOM 1440 C C . ILE A 1 184 ? 1.438 5.168 6.518 1.00 92.25 184 ILE A C 1
ATOM 1442 O O . ILE A 1 184 ? 0.514 5.299 7.320 1.00 92.25 184 ILE A O 1
ATOM 1446 N N . LEU A 1 185 ? 1.593 4.058 5.789 1.00 92.81 185 LEU A N 1
ATOM 1447 C CA . LEU A 1 185 ? 0.673 2.921 5.872 1.00 92.81 185 LEU A CA 1
ATOM 1448 C C . LEU A 1 185 ? 0.659 2.286 7.267 1.00 92.81 185 LEU A C 1
ATOM 1450 O O . LEU A 1 185 ? -0.404 1.895 7.742 1.00 92.81 185 LEU A O 1
ATOM 1454 N N . LEU A 1 186 ? 1.806 2.212 7.946 1.00 93.88 186 LEU A N 1
ATOM 1455 C CA . LEU A 1 186 ? 1.904 1.683 9.304 1.00 93.88 186 LEU A CA 1
ATOM 1456 C C . LEU A 1 186 ? 1.143 2.565 10.298 1.00 93.88 186 LEU A C 1
ATOM 1458 O O . LEU A 1 186 ? 0.402 2.043 11.126 1.00 93.88 186 LEU A O 1
ATOM 1462 N N . ILE A 1 187 ? 1.271 3.889 10.190 1.00 94.31 187 ILE A N 1
ATOM 1463 C CA . ILE A 1 187 ? 0.512 4.836 11.019 1.00 94.31 187 ILE A CA 1
ATOM 1464 C C . ILE A 1 187 ? -0.993 4.645 10.800 1.00 94.31 187 ILE A C 1
ATOM 1466 O O . ILE A 1 187 ? -1.744 4.537 11.770 1.00 94.31 187 ILE A O 1
ATOM 1470 N N . LEU A 1 188 ? -1.434 4.537 9.543 1.00 92.81 188 LEU A N 1
ATOM 1471 C CA . LEU A 1 188 ? -2.841 4.284 9.216 1.00 92.81 188 LEU A CA 1
ATOM 1472 C C . LEU A 1 188 ? -3.324 2.924 9.744 1.00 92.81 188 LEU A C 1
ATOM 1474 O O . LEU A 1 188 ? -4.435 2.831 10.264 1.00 92.81 188 LEU A O 1
ATOM 1478 N N . ALA A 1 189 ? -2.491 1.884 9.674 1.00 93.12 189 ALA A N 1
ATOM 1479 C CA . ALA A 1 189 ? -2.802 0.566 10.224 1.00 93.12 189 ALA A CA 1
ATOM 1480 C C . ALA A 1 189 ? -2.973 0.598 11.748 1.00 93.12 189 ALA A C 1
ATOM 1482 O O . ALA A 1 189 ? -3.929 0.030 12.278 1.00 93.12 189 ALA A O 1
ATOM 1483 N N . LEU A 1 190 ? -2.087 1.300 12.457 1.00 92.69 190 LEU A N 1
ATOM 1484 C CA . LEU A 1 190 ? -2.189 1.476 13.905 1.00 92.69 190 LEU A CA 1
ATOM 1485 C C . LEU A 1 190 ? -3.424 2.297 14.292 1.00 92.69 190 LEU A C 1
ATOM 1487 O O . LEU A 1 190 ? -4.105 1.949 15.258 1.00 92.69 190 LEU A O 1
ATOM 1491 N N . TRP A 1 191 ? -3.757 3.335 13.521 1.00 92.44 191 TRP A N 1
ATOM 1492 C CA . TRP A 1 191 ? -4.992 4.091 13.725 1.00 92.44 191 TRP A CA 1
ATOM 1493 C C . TRP A 1 191 ? -6.226 3.200 13.526 1.00 92.44 191 TRP A C 1
ATOM 1495 O O . TRP A 1 191 ? -7.085 3.146 14.404 1.00 92.44 191 TRP A O 1
ATOM 1505 N N . MET A 1 192 ? -6.284 2.411 12.452 1.00 89.50 192 MET A N 1
ATOM 1506 C CA . MET A 1 192 ? -7.376 1.459 12.221 1.00 89.50 192 MET A CA 1
ATOM 1507 C C . MET A 1 192 ? -7.555 0.480 13.395 1.00 89.50 192 MET A C 1
ATOM 1509 O O . MET A 1 192 ? -8.683 0.210 13.809 1.00 89.50 192 MET A O 1
ATOM 1513 N N . ILE A 1 193 ? -6.457 -0.027 13.966 1.00 89.00 193 ILE A N 1
ATOM 1514 C CA . ILE A 1 193 ? -6.501 -0.876 15.168 1.00 89.00 193 ILE A CA 1
ATOM 1515 C C . ILE A 1 193 ? -7.070 -0.099 16.364 1.00 89.00 193 ILE A C 1
ATOM 1517 O O . ILE A 1 193 ? -7.888 -0.636 17.114 1.00 89.00 193 ILE A O 1
ATOM 1521 N N . GLY A 1 194 ? -6.680 1.166 16.531 1.00 90.62 194 GLY A N 1
ATOM 1522 C CA . GLY A 1 194 ? -7.241 2.061 17.545 1.00 90.62 194 GLY A CA 1
ATOM 1523 C C . GLY A 1 194 ? -8.761 2.210 17.427 1.00 90.62 194 GLY A C 1
ATOM 1524 O O . GLY A 1 194 ? -9.472 1.995 18.412 1.00 90.62 194 GLY A O 1
ATOM 1525 N N . GLU A 1 195 ? -9.267 2.485 16.222 1.00 87.19 195 GLU A N 1
ATOM 1526 C CA . GLU A 1 195 ? -10.709 2.578 15.942 1.00 87.19 195 GLU A CA 1
ATOM 1527 C C . GLU A 1 195 ? -11.430 1.252 16.210 1.00 87.19 195 GLU A C 1
ATOM 1529 O O . GLU A 1 195 ? -12.494 1.225 16.833 1.00 87.19 195 GLU A O 1
ATOM 1534 N N . ALA A 1 196 ? -10.828 0.125 15.820 1.00 83.75 196 ALA A N 1
ATOM 1535 C CA . ALA A 1 196 ? -11.378 -1.199 16.094 1.00 83.75 196 ALA A CA 1
ATOM 1536 C C . ALA A 1 196 ? -11.572 -1.441 17.598 1.00 83.75 196 ALA A C 1
ATOM 1538 O O . ALA A 1 196 ? -12.641 -1.880 18.036 1.00 83.75 196 ALA A O 1
ATOM 1539 N N . ILE A 1 197 ? -10.556 -1.122 18.404 1.00 85.75 197 ILE A N 1
ATOM 1540 C CA . ILE A 1 197 ? -10.603 -1.274 19.863 1.00 85.75 197 ILE A CA 1
ATOM 1541 C C . ILE A 1 197 ? -11.649 -0.330 20.468 1.00 85.75 197 ILE A C 1
ATOM 1543 O O . ILE A 1 197 ? -12.426 -0.754 21.331 1.00 85.75 197 ILE A O 1
ATOM 1547 N N . ALA A 1 198 ? -11.695 0.926 20.018 1.00 86.56 198 ALA A N 1
ATOM 1548 C CA . ALA A 1 198 ? -12.667 1.912 20.483 1.00 86.56 198 ALA A CA 1
ATOM 1549 C C . ALA A 1 198 ? -14.111 1.455 20.212 1.00 86.56 198 ALA A C 1
ATOM 1551 O O . ALA A 1 198 ? -14.954 1.487 21.114 1.00 86.56 198 ALA A O 1
ATOM 1552 N N . LEU A 1 199 ? -14.384 0.938 19.011 1.00 80.62 199 LEU A N 1
ATOM 1553 C CA . LEU A 1 199 ? -15.700 0.430 18.620 1.00 80.62 199 LEU A CA 1
ATOM 1554 C C . LEU A 1 199 ? -16.125 -0.796 19.434 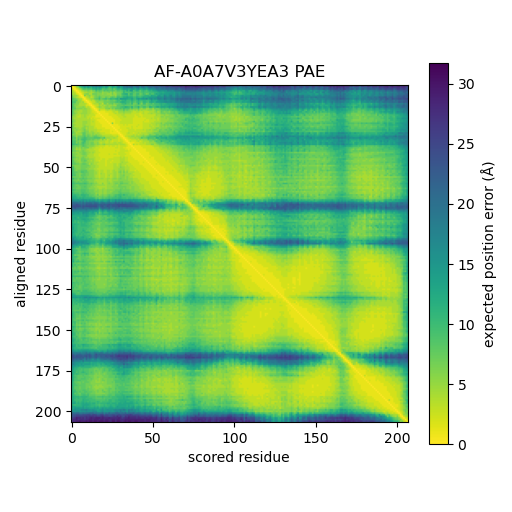1.00 80.62 199 LEU A C 1
ATOM 1556 O O . LEU A 1 199 ? -17.276 -0.869 19.873 1.00 80.62 199 LEU A O 1
ATOM 1560 N N . ILE A 1 200 ? -15.209 -1.735 19.687 1.00 76.75 200 ILE A N 1
ATOM 1561 C CA . ILE A 1 200 ? -15.498 -2.914 20.517 1.00 76.75 200 ILE A CA 1
ATOM 1562 C C . ILE A 1 200 ? -15.834 -2.485 21.949 1.00 76.75 200 ILE A C 1
ATOM 1564 O O . ILE A 1 200 ? -16.830 -2.951 22.508 1.00 76.75 200 ILE A O 1
ATOM 1568 N N . ARG A 1 201 ? -15.062 -1.562 22.536 1.00 79.88 201 ARG A N 1
ATOM 1569 C CA . ARG A 1 201 ? -15.347 -1.027 23.879 1.00 79.88 201 ARG A CA 1
ATOM 1570 C C . ARG A 1 201 ? -16.709 -0.336 23.935 1.00 79.88 201 ARG A C 1
ATOM 1572 O O . ARG A 1 201 ? -17.490 -0.633 24.830 1.00 79.88 201 ARG A O 1
ATOM 1579 N N . ALA A 1 202 ? -17.027 0.505 22.952 1.00 77.25 202 ALA A N 1
ATOM 1580 C CA . ALA A 1 202 ? -18.318 1.187 22.874 1.00 77.25 202 ALA A CA 1
ATOM 1581 C C . ALA A 1 202 ? -19.503 0.218 22.694 1.00 77.25 202 ALA A C 1
ATOM 1583 O O . ALA A 1 202 ? -20.588 0.469 23.214 1.00 77.25 202 ALA A O 1
ATOM 1584 N N . SER A 1 203 ? -19.309 -0.896 21.979 1.00 66.62 203 SER A N 1
ATOM 1585 C CA . SER A 1 203 ? -20.356 -1.911 21.790 1.00 66.62 203 SER A CA 1
ATOM 1586 C C . SER A 1 203 ? -20.683 -2.685 23.071 1.00 66.62 203 SER A C 1
ATOM 1588 O O . SER A 1 203 ? -21.855 -2.934 23.333 1.00 66.62 203 SER A O 1
ATOM 1590 N N . LYS A 1 204 ? -19.679 -2.979 23.911 1.00 58.47 204 LYS A N 1
ATOM 1591 C CA . LYS A 1 204 ? -19.868 -3.645 25.212 1.00 58.47 204 LYS A CA 1
ATOM 1592 C C . LYS A 1 204 ? -20.571 -2.774 26.257 1.00 58.47 204 LYS A C 1
ATOM 1594 O O . LYS A 1 204 ? -21.045 -3.308 27.242 1.00 58.47 204 LYS A O 1
ATOM 1599 N N . ILE A 1 205 ? -20.615 -1.455 26.064 1.00 51.41 205 ILE A N 1
ATOM 1600 C CA . ILE A 1 205 ? -21.306 -0.517 26.968 1.00 51.41 205 ILE A CA 1
ATOM 1601 C C . ILE A 1 205 ? -22.820 -0.470 26.679 1.00 51.41 205 ILE A C 1
ATOM 1603 O O . ILE A 1 205 ? -23.591 -0.015 27.517 1.00 51.41 205 ILE A O 1
ATOM 1607 N N . LYS A 1 206 ? -23.261 -0.921 25.494 1.00 45.38 206 LYS A N 1
ATOM 1608 C CA . LYS A 1 206 ? -24.672 -0.894 25.065 1.00 45.38 206 LYS A CA 1
ATOM 1609 C C . LYS A 1 206 ? -25.390 -2.249 25.140 1.00 45.38 206 LYS A C 1
ATOM 1611 O O . LYS A 1 206 ? -26.584 -2.282 24.853 1.00 45.38 206 LYS A O 1
ATOM 1616 N N . ALA A 1 207 ? -24.674 -3.326 25.453 1.00 44.16 207 ALA A N 1
ATOM 1617 C CA . ALA A 1 207 ? -25.216 -4.668 25.670 1.00 44.16 207 ALA A CA 1
ATOM 1618 C C . ALA A 1 207 ? -25.265 -4.954 27.172 1.00 44.16 207 ALA A C 1
ATOM 1620 O O . ALA A 1 207 ? -26.235 -5.611 27.600 1.00 44.16 207 ALA A O 1
#

Foldseek 3Di:
DDDQDDDPPDPQVPDDPLQVQQQSQLVVVVVVPDHSVVSSVVSSVVVVVVVVVVVVVVLVVQLVVQCVVVVNDCPPCVVVSSVVSVVVVVCLVVQDDPPSVVLVVLLVVLVVLLVLLLVLLVQLLVCLVVVHDSCVSVVVSVVSLVVSLVSLCVLQVVVVCCVPDPDNDDDRSSSVVRNVSSVVSNVVSVVSVVVSVVSVVVSVVVD

Solvent-accessible surface area (backbone atoms only — not comparable to full-atom values): 11374 Å² total; per-residue (Å²): 134,90,79,90,80,78,62,95,84,44,74,56,78,77,48,58,69,65,55,41,53,14,50,53,52,7,57,56,41,38,77,78,72,43,60,44,72,59,39,27,55,50,39,42,49,53,51,50,50,52,53,50,55,52,49,52,52,50,52,54,49,50,25,51,53,52,30,60,79,68,70,45,58,76,76,88,44,40,68,60,40,46,54,58,50,48,46,58,62,49,49,49,64,75,57,44,58,94,68,46,63,72,49,48,48,59,53,54,52,45,53,51,40,48,52,48,24,54,52,26,46,53,52,18,52,50,26,47,75,67,75,42,87,24,61,82,36,38,54,57,21,53,53,46,41,50,54,37,51,53,52,28,50,65,47,23,44,65,51,53,50,51,75,73,38,93,69,78,69,84,74,57,62,60,52,53,55,38,14,53,55,24,45,56,52,40,53,53,50,53,46,52,51,50,53,53,53,51,52,54,55,57,51,66,75,77,109

pLDDT: mean 83.98, std 9.77, range [41.38, 95.06]